Protein AF-A0A945AF11-F1 (afdb_monomer)

Structure (mmCIF, N/CA/C/O backbone):
data_AF-A0A945AF11-F1
#
_entry.id   AF-A0A945AF11-F1
#
loop_
_atom_site.group_PDB
_atom_site.id
_atom_site.type_symbol
_atom_site.label_atom_id
_atom_site.label_alt_id
_atom_site.label_comp_id
_atom_site.label_asym_id
_atom_site.label_entity_id
_atom_site.label_seq_id
_atom_site.pdbx_PDB_ins_code
_atom_site.Cartn_x
_atom_site.Cartn_y
_atom_site.Cartn_z
_atom_site.occupancy
_atom_site.B_iso_or_equiv
_atom_site.auth_seq_id
_atom_site.auth_comp_id
_atom_site.auth_asym_id
_atom_site.auth_atom_id
_atom_site.pdbx_PDB_model_num
ATOM 1 N N . PRO A 1 1 ? 11.364 22.591 -7.292 1.00 45.00 1 PRO A N 1
ATOM 2 C CA . PRO A 1 1 ? 9.991 22.753 -6.759 1.00 45.00 1 PRO A CA 1
ATOM 3 C C . PRO A 1 1 ? 9.570 21.441 -6.101 1.00 45.00 1 PRO A C 1
ATOM 5 O O . PRO A 1 1 ? 9.574 20.427 -6.791 1.00 45.00 1 PRO A O 1
ATOM 8 N N . ASP A 1 2 ? 9.310 21.453 -4.792 1.00 52.94 2 ASP A N 1
ATOM 9 C CA . ASP A 1 2 ? 8.741 20.297 -4.087 1.00 52.94 2 ASP A CA 1
ATOM 10 C C . ASP A 1 2 ? 7.412 19.940 -4.759 1.00 52.94 2 ASP A C 1
ATOM 12 O O . ASP A 1 2 ? 6.506 20.774 -4.836 1.00 52.94 2 ASP A O 1
ATOM 16 N N . ARG A 1 3 ? 7.320 18.741 -5.337 1.00 57.72 3 ARG A N 1
ATOM 17 C CA . ARG A 1 3 ? 6.074 18.269 -5.941 1.00 57.72 3 ARG A CA 1
ATOM 18 C C . ARG A 1 3 ? 5.214 17.671 -4.834 1.00 57.72 3 ARG A C 1
ATOM 20 O O . ARG A 1 3 ? 5.488 16.579 -4.349 1.00 57.72 3 ARG A O 1
ATOM 27 N N . LEU A 1 4 ? 4.168 18.400 -4.454 1.00 57.22 4 LEU A N 1
ATOM 28 C CA . LEU A 1 4 ? 3.088 17.888 -3.602 1.00 57.22 4 LEU A CA 1
ATOM 29 C C . LEU A 1 4 ? 2.249 16.826 -4.328 1.00 57.22 4 LEU A C 1
ATOM 31 O O . LEU A 1 4 ? 1.740 15.905 -3.700 1.00 57.22 4 LEU A O 1
ATOM 35 N N . SER A 1 5 ? 2.138 16.937 -5.655 1.00 59.84 5 SER A N 1
ATOM 36 C CA . SER A 1 5 ? 1.425 15.997 -6.521 1.00 59.84 5 SER A CA 1
ATOM 37 C C . SER A 1 5 ? 2.297 15.615 -7.714 1.00 59.84 5 SER A C 1
ATOM 39 O O . SER A 1 5 ? 2.900 16.480 -8.358 1.00 59.84 5 SER A O 1
ATOM 41 N N . GLY A 1 6 ? 2.353 14.325 -8.025 1.00 61.19 6 GLY A N 1
ATOM 42 C CA . GLY A 1 6 ? 3.022 13.799 -9.208 1.00 61.19 6 GLY A CA 1
ATOM 43 C C . GLY A 1 6 ? 2.801 12.297 -9.333 1.00 61.19 6 GLY A C 1
ATOM 44 O O . GLY A 1 6 ? 2.671 11.616 -8.323 1.00 61.19 6 GLY A O 1
ATOM 45 N N . ALA A 1 7 ? 2.750 11.798 -10.565 1.00 66.31 7 ALA A N 1
ATOM 46 C CA . ALA A 1 7 ? 2.833 10.369 -10.837 1.00 66.31 7 ALA A CA 1
ATOM 47 C C . ALA A 1 7 ? 4.311 9.968 -10.941 1.00 66.31 7 ALA A C 1
ATOM 49 O O . ALA A 1 7 ? 5.105 10.693 -11.552 1.00 66.31 7 ALA A O 1
ATOM 50 N N . SER A 1 8 ? 4.675 8.835 -10.342 1.00 79.38 8 SER A N 1
ATOM 51 C CA . SER A 1 8 ? 6.008 8.250 -10.485 1.00 79.38 8 SER A CA 1
ATOM 52 C C . SER A 1 8 ? 5.984 7.195 -11.592 1.00 79.38 8 SER A C 1
ATOM 54 O O . SER A 1 8 ? 5.111 6.330 -11.566 1.00 79.38 8 SER A O 1
ATOM 56 N N . PRO A 1 9 ? 6.929 7.208 -12.549 1.00 86.12 9 PRO A N 1
ATOM 57 C CA . PRO A 1 9 ? 7.068 6.118 -13.513 1.00 86.12 9 PRO A CA 1
ATOM 58 C C . PRO A 1 9 ? 7.689 4.854 -12.892 1.00 86.12 9 PRO A C 1
ATOM 60 O O . PRO A 1 9 ? 7.778 3.836 -13.568 1.00 86.12 9 PRO A O 1
ATOM 63 N N . PHE A 1 10 ? 8.147 4.929 -11.638 1.00 92.75 10 PHE A N 1
ATOM 64 C CA . PHE A 1 10 ? 8.798 3.838 -10.909 1.00 92.75 10 PHE A CA 1
ATOM 65 C C . PHE A 1 10 ? 7.841 3.106 -9.964 1.00 92.75 10 PHE A C 1
ATOM 67 O O . PHE A 1 10 ? 8.286 2.344 -9.118 1.00 92.75 10 PHE A O 1
ATOM 74 N N . GLU A 1 11 ? 6.545 3.403 -10.026 1.00 93.75 11 GLU A N 1
ATOM 75 C CA . GLU A 1 11 ? 5.545 2.749 -9.190 1.00 93.75 11 GLU A CA 1
ATOM 76 C C . GLU A 1 11 ? 5.144 1.403 -9.790 1.00 93.75 11 GLU A C 1
ATOM 78 O O . GLU A 1 11 ? 4.788 1.315 -10.967 1.00 93.75 11 GLU A O 1
ATOM 83 N N . GLN A 1 12 ? 5.135 0.369 -8.957 1.00 94.50 12 GLN A N 1
ATOM 84 C CA . GLN A 1 12 ? 4.429 -0.875 -9.233 1.00 94.50 12 GLN A CA 1
ATOM 85 C C . GLN A 1 12 ? 3.531 -1.200 -8.053 1.00 94.50 12 GLN A C 1
ATOM 87 O O . GLN A 1 12 ? 3.870 -0.912 -6.904 1.00 94.50 12 GLN A O 1
ATOM 92 N N . MET A 1 13 ? 2.384 -1.813 -8.331 1.00 95.06 13 MET A N 1
ATOM 93 C CA . MET A 1 13 ? 1.438 -2.186 -7.292 1.00 95.06 13 MET A CA 1
ATOM 94 C C . MET A 1 13 ? 0.809 -3.548 -7.559 1.00 95.06 13 MET A C 1
ATOM 96 O O . MET A 1 13 ? 0.601 -3.950 -8.705 1.00 95.06 13 MET A O 1
ATOM 100 N N . MET A 1 14 ? 0.452 -4.220 -6.474 1.00 94.12 14 MET A N 1
ATOM 101 C CA . MET A 1 14 ? -0.388 -5.406 -6.466 1.00 94.12 14 MET A CA 1
ATOM 102 C C . MET A 1 14 ? -1.458 -5.221 -5.398 1.00 94.12 14 MET A C 1
ATOM 104 O O . MET A 1 14 ? -1.149 -4.840 -4.271 1.00 94.12 14 MET A O 1
ATOM 108 N N . GLN A 1 15 ? -2.706 -5.537 -5.733 1.00 93.06 15 GLN A N 1
ATOM 109 C CA . GLN A 1 15 ? -3.820 -5.525 -4.793 1.00 93.06 15 GLN A CA 1
ATOM 110 C C . GLN A 1 15 ? -4.504 -6.893 -4.770 1.00 93.06 15 GLN A C 1
ATOM 112 O O . GLN A 1 15 ? -4.753 -7.490 -5.816 1.00 93.06 15 GLN A O 1
ATOM 117 N N . CYS A 1 16 ? -4.855 -7.358 -3.574 1.00 92.44 16 CYS A N 1
ATOM 118 C CA . CYS A 1 16 ? -5.740 -8.492 -3.358 1.00 92.44 16 CYS A CA 1
ATOM 119 C C . CYS A 1 16 ? -6.752 -8.126 -2.266 1.00 92.44 16 CYS A C 1
ATOM 121 O O . CYS A 1 16 ? -6.381 -7.926 -1.111 1.00 92.44 16 CYS A O 1
ATOM 123 N N . GLU A 1 17 ? -8.030 -8.035 -2.643 1.00 91.81 17 GLU A N 1
ATOM 124 C CA . GLU A 1 17 ? -9.127 -7.651 -1.744 1.00 91.81 17 GLU A CA 1
ATOM 125 C C . GLU A 1 17 ? -8.841 -6.320 -1.014 1.00 91.81 17 GLU A C 1
ATOM 127 O O . GLU A 1 17 ? -8.717 -5.275 -1.661 1.00 91.81 17 GLU A O 1
ATOM 132 N N . ASN A 1 18 ? -8.748 -6.357 0.318 1.00 94.25 18 ASN A N 1
ATOM 133 C CA . ASN A 1 18 ? -8.473 -5.226 1.205 1.00 94.25 18 ASN A CA 1
ATOM 134 C C . ASN A 1 18 ? -6.991 -4.841 1.313 1.00 94.25 18 ASN A C 1
ATOM 136 O O . ASN A 1 18 ? -6.698 -3.778 1.864 1.00 94.25 18 ASN A O 1
ATOM 140 N N . ALA A 1 19 ? -6.080 -5.678 0.813 1.00 97.12 19 ALA A N 1
ATOM 141 C CA . ALA A 1 19 ? -4.643 -5.502 0.961 1.00 97.12 19 ALA A CA 1
ATOM 142 C C . ALA A 1 19 ? -3.986 -5.057 -0.351 1.00 97.12 19 ALA A C 1
ATOM 144 O O . ALA A 1 19 ? -4.311 -5.550 -1.433 1.00 97.12 19 ALA A O 1
ATOM 145 N N . MET A 1 20 ? -3.015 -4.153 -0.257 1.00 97.50 20 MET A N 1
ATOM 146 C CA . MET A 1 20 ? -2.222 -3.687 -1.392 1.00 97.50 20 MET A CA 1
ATOM 147 C C . MET A 1 20 ? -0.754 -3.531 -1.002 1.00 97.50 20 MET A C 1
ATOM 149 O O . MET A 1 20 ? -0.447 -3.038 0.081 1.00 97.50 20 MET A O 1
ATOM 153 N N . ILE A 1 21 ? 0.145 -3.911 -1.906 1.00 98.38 21 ILE A N 1
ATOM 154 C CA . ILE A 1 21 ? 1.577 -3.614 -1.847 1.00 98.38 21 ILE A CA 1
ATOM 155 C C . ILE A 1 21 ? 1.883 -2.621 -2.969 1.00 98.38 21 ILE A C 1
ATOM 157 O O . ILE A 1 21 ? 1.494 -2.844 -4.114 1.00 98.38 21 ILE A O 1
ATOM 161 N N . ILE A 1 22 ? 2.578 -1.536 -2.638 1.00 97.81 22 ILE A N 1
ATOM 162 C CA . ILE A 1 22 ? 3.087 -0.537 -3.580 1.00 97.81 22 ILE A CA 1
ATOM 163 C C . ILE A 1 22 ? 4.598 -0.455 -3.394 1.00 97.81 22 ILE A C 1
ATOM 165 O O . ILE A 1 22 ? 5.068 -0.275 -2.269 1.00 97.81 22 ILE A O 1
ATOM 169 N N . LEU A 1 23 ? 5.361 -0.577 -4.475 1.00 97.81 23 LEU A N 1
ATOM 170 C CA . LEU A 1 23 ? 6.821 -0.578 -4.455 1.00 97.81 23 LEU A CA 1
ATOM 171 C C . LEU A 1 23 ? 7.372 0.436 -5.450 1.00 97.81 23 LEU A C 1
ATOM 173 O O . LEU A 1 23 ? 6.811 0.637 -6.528 1.00 97.81 23 LEU A O 1
ATOM 177 N N . TYR A 1 24 ? 8.501 1.036 -5.086 1.00 96.62 24 TYR A N 1
ATOM 178 C CA . TYR A 1 24 ? 9.231 1.979 -5.916 1.00 96.62 24 TYR A CA 1
ATOM 179 C C . TYR A 1 24 ? 10.704 1.582 -5.997 1.00 96.62 24 TYR A C 1
ATOM 181 O O . TYR A 1 24 ? 11.318 1.261 -4.981 1.00 96.62 24 TYR A O 1
ATOM 189 N N . ARG A 1 25 ? 11.286 1.660 -7.199 1.00 95.69 25 ARG A N 1
ATOM 190 C CA . ARG A 1 25 ? 12.744 1.687 -7.407 1.00 95.69 25 ARG A CA 1
ATOM 191 C C . ARG A 1 25 ? 13.125 2.971 -8.133 1.00 95.69 25 ARG A C 1
ATOM 193 O O . ARG A 1 25 ? 13.122 3.039 -9.360 1.00 95.69 25 ARG A O 1
ATOM 200 N N . ILE A 1 26 ? 13.413 4.005 -7.354 1.00 94.69 26 ILE A N 1
ATOM 201 C CA . ILE A 1 26 ? 13.697 5.355 -7.833 1.00 94.69 26 ILE A CA 1
ATOM 202 C C . ILE A 1 26 ? 15.206 5.495 -8.089 1.00 94.69 26 ILE A C 1
ATOM 204 O O . ILE A 1 26 ? 16.002 5.163 -7.213 1.00 94.69 26 ILE A O 1
ATOM 208 N N . PRO A 1 27 ? 15.648 5.991 -9.254 1.00 94.25 27 PRO A N 1
ATOM 209 C CA . PRO A 1 27 ? 17.056 6.299 -9.482 1.00 94.25 27 PRO A CA 1
ATOM 210 C C . PRO A 1 27 ? 17.593 7.328 -8.475 1.00 94.25 27 PRO A C 1
ATOM 212 O O . PRO A 1 27 ? 16.921 8.311 -8.165 1.00 94.25 27 PRO A O 1
ATOM 215 N N . GLU A 1 28 ? 18.827 7.144 -7.992 1.00 92.88 28 GLU A N 1
ATOM 216 C CA . GLU A 1 28 ? 19.465 8.085 -7.050 1.00 92.88 28 GLU A CA 1
ATOM 217 C C . GLU A 1 28 ? 19.628 9.501 -7.628 1.00 92.88 28 GLU A C 1
ATOM 219 O O . GLU A 1 28 ? 19.705 10.476 -6.881 1.00 92.88 28 GLU A O 1
ATOM 224 N N . ASP A 1 29 ? 19.704 9.616 -8.955 1.00 93.62 29 ASP A N 1
ATOM 225 C CA . ASP A 1 29 ? 19.827 10.875 -9.685 1.00 93.62 29 ASP A CA 1
ATOM 226 C C . ASP A 1 29 ? 18.475 11.497 -10.068 1.00 93.62 29 ASP A C 1
ATOM 228 O O . ASP A 1 29 ? 18.451 12.548 -10.719 1.00 93.62 29 ASP A O 1
ATOM 232 N N . ASP A 1 30 ? 17.355 10.897 -9.645 1.00 92.50 30 ASP A N 1
ATOM 233 C CA . ASP A 1 30 ? 16.043 11.504 -9.828 1.00 92.50 30 ASP A CA 1
ATOM 234 C C . ASP A 1 30 ? 15.960 12.850 -9.089 1.00 92.50 30 ASP A C 1
ATOM 236 O O . ASP A 1 30 ? 16.537 13.077 -8.025 1.00 92.50 30 ASP A O 1
ATOM 240 N N . THR A 1 31 ? 15.214 13.785 -9.668 1.00 89.75 31 THR A N 1
ATOM 241 C CA . THR A 1 31 ? 15.004 15.114 -9.081 1.00 89.75 31 THR A CA 1
ATOM 242 C C . THR A 1 31 ? 14.151 15.103 -7.807 1.00 89.75 31 THR A C 1
ATOM 244 O O . THR A 1 31 ? 14.152 16.093 -7.070 1.00 89.75 31 THR A O 1
ATOM 247 N N . ALA A 1 32 ? 13.416 14.018 -7.560 1.00 88.88 32 ALA A N 1
ATOM 248 C CA . ALA A 1 32 ? 12.570 13.787 -6.398 1.00 88.88 32 ALA A CA 1
ATOM 249 C C . ALA A 1 32 ? 12.658 12.307 -5.947 1.00 88.88 32 ALA A C 1
ATOM 251 O O . ALA A 1 32 ? 11.699 11.558 -6.131 1.00 88.88 32 ALA A O 1
ATOM 252 N N . PRO A 1 33 ? 13.782 11.874 -5.336 1.00 92.62 33 PRO A N 1
ATOM 253 C CA . PRO A 1 33 ? 14.013 10.490 -4.919 1.00 92.62 33 PRO A CA 1
ATOM 254 C C . PRO A 1 33 ? 13.308 10.181 -3.586 1.00 92.62 33 PRO A C 1
ATOM 256 O O . PRO A 1 33 ? 13.937 9.841 -2.587 1.00 92.62 33 PRO A O 1
ATOM 259 N N . TYR A 1 34 ? 11.996 10.410 -3.545 1.00 92.44 34 TYR A N 1
ATOM 260 C CA . TYR A 1 34 ? 11.145 10.212 -2.376 1.00 92.44 34 TYR A CA 1
ATOM 261 C C . TYR A 1 34 ? 9.703 9.921 -2.794 1.00 92.44 34 TYR A C 1
ATOM 263 O O . TYR A 1 34 ? 9.253 10.318 -3.869 1.00 92.44 34 TYR A O 1
ATOM 271 N N . VAL A 1 35 ? 8.952 9.289 -1.896 1.00 93.62 35 VAL A N 1
ATOM 272 C CA . VAL A 1 35 ? 7.513 9.043 -2.056 1.00 93.62 35 VAL A CA 1
ATOM 273 C C . VAL A 1 35 ? 6.749 9.888 -1.049 1.00 93.62 35 VAL A C 1
ATOM 275 O O . VAL A 1 35 ? 7.120 9.959 0.121 1.00 93.62 35 VAL A O 1
ATOM 278 N N . ASN A 1 36 ? 5.678 10.531 -1.503 1.00 92.62 36 ASN A N 1
ATOM 279 C CA . ASN A 1 36 ? 4.804 11.349 -0.672 1.00 92.62 36 ASN A CA 1
ATOM 280 C C . ASN A 1 36 ? 3.429 10.690 -0.553 1.00 92.62 36 ASN A C 1
ATOM 282 O O . ASN A 1 36 ? 2.808 10.366 -1.563 1.00 92.62 36 ASN A O 1
ATOM 286 N N . LEU A 1 37 ? 2.922 10.575 0.671 1.00 92.25 37 LEU A N 1
ATOM 287 C CA . LEU A 1 37 ? 1.559 10.140 0.957 1.00 92.25 37 LEU A CA 1
ATOM 288 C C . LEU A 1 37 ? 0.820 11.241 1.720 1.00 92.25 37 LEU A C 1
ATOM 290 O O . LEU A 1 37 ? 1.262 11.684 2.779 1.00 92.25 37 LEU A O 1
ATOM 294 N N . TYR A 1 38 ? -0.315 11.682 1.183 1.00 92.62 38 TYR A N 1
ATOM 295 C CA . TYR A 1 38 ? -1.190 12.629 1.868 1.00 92.62 38 TYR A CA 1
ATOM 296 C C . TYR A 1 38 ? -2.093 11.909 2.871 1.00 92.62 38 TYR A C 1
ATOM 298 O O . TYR A 1 38 ? -2.762 10.9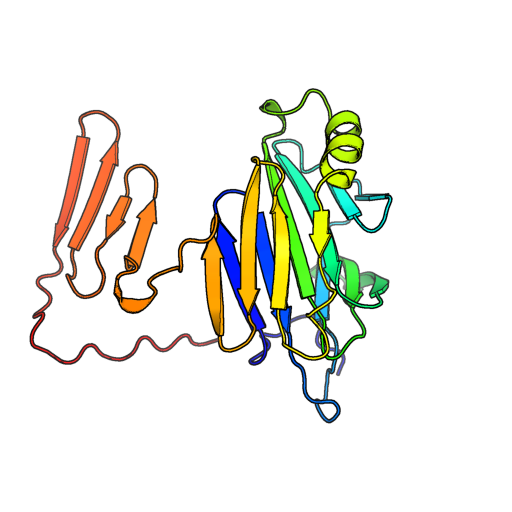36 2.528 1.00 92.62 38 TYR A O 1
ATOM 306 N N . LEU A 1 39 ? -2.155 12.433 4.093 1.00 93.81 39 LEU A N 1
ATOM 307 C CA . LEU A 1 39 ? -2.977 11.917 5.181 1.00 93.81 39 LEU A CA 1
ATOM 308 C C . LEU A 1 39 ? -3.858 13.054 5.739 1.00 93.81 39 LEU A C 1
ATOM 310 O O . LEU A 1 39 ? -3.328 14.021 6.301 1.00 93.81 39 LEU A O 1
ATOM 314 N N . PRO A 1 40 ? -5.197 12.978 5.601 1.00 91.94 40 PRO A N 1
ATOM 315 C CA . PRO A 1 40 ? -6.100 14.037 6.049 1.00 91.94 40 PRO A CA 1
ATOM 316 C C . PRO A 1 40 ? -5.978 14.376 7.539 1.00 91.94 40 PRO A C 1
ATOM 318 O O . PRO A 1 40 ? -5.872 13.485 8.384 1.00 91.94 40 PRO A O 1
ATOM 321 N N . GLN A 1 41 ? -6.075 15.666 7.885 1.00 90.38 41 GLN A N 1
ATOM 322 C CA . GLN A 1 41 ? -6.040 16.115 9.287 1.00 90.38 41 GLN A CA 1
ATOM 323 C C . GLN A 1 41 ? -7.289 15.711 10.086 1.00 90.38 41 GLN A C 1
ATOM 325 O O . GLN A 1 41 ? -7.238 15.604 11.309 1.00 90.38 41 GLN A O 1
ATOM 330 N N . SER A 1 42 ? -8.420 15.513 9.402 1.00 90.69 42 SER A N 1
ATOM 331 C CA . SER A 1 42 ? -9.696 15.124 10.014 1.00 90.69 42 SER A CA 1
ATOM 332 C C . SER A 1 42 ? -9.702 13.691 10.549 1.00 90.69 42 SER A C 1
ATOM 334 O O . SER A 1 42 ? -10.624 13.321 11.272 1.00 90.69 42 SER A O 1
ATOM 336 N N . VAL A 1 43 ? -8.694 12.895 10.193 1.00 93.94 43 VAL A N 1
ATOM 337 C CA . VAL A 1 43 ? -8.562 11.493 10.581 1.00 93.94 43 VAL A CA 1
ATOM 338 C C . VAL A 1 43 ? -7.679 11.388 11.817 1.00 93.94 43 VAL A C 1
ATOM 340 O O . VAL A 1 43 ? -6.625 12.020 11.922 1.00 93.94 43 VAL A O 1
ATOM 343 N N . ARG A 1 44 ? -8.103 10.557 12.769 1.00 91.75 44 ARG A N 1
ATOM 344 C CA . ARG A 1 44 ? -7.267 10.186 13.909 1.00 91.75 44 ARG A CA 1
ATOM 345 C C . ARG A 1 44 ? -6.231 9.163 13.446 1.00 91.75 44 ARG A C 1
ATOM 347 O O . ARG A 1 44 ? -6.590 8.020 13.183 1.00 91.75 44 ARG A O 1
ATOM 354 N N . TRP A 1 45 ? -4.963 9.566 13.421 1.00 96.19 45 TRP A N 1
ATOM 355 C CA . TRP A 1 45 ? -3.829 8.694 13.103 1.00 96.19 45 TRP A CA 1
ATOM 356 C C . TRP A 1 45 ? -3.145 8.169 14.368 1.00 96.19 45 TRP A C 1
ATOM 358 O O . TRP A 1 45 ? -2.901 8.923 15.313 1.00 96.19 45 TRP A O 1
ATOM 368 N N . VAL A 1 46 ? -2.820 6.878 14.384 1.00 97.06 46 VAL A N 1
ATOM 369 C CA . VAL A 1 46 ? -2.062 6.209 15.449 1.00 97.06 46 VAL A CA 1
ATOM 370 C C . VAL A 1 46 ? -0.885 5.474 14.830 1.00 97.06 46 VAL A C 1
ATOM 372 O O . VAL A 1 46 ? -1.076 4.627 13.968 1.00 97.06 46 VAL A O 1
ATOM 375 N N . GLU A 1 47 ? 0.327 5.763 15.294 1.00 97.19 47 GLU A N 1
ATOM 376 C CA . GLU A 1 47 ? 1.521 5.026 14.883 1.00 97.19 47 GLU A CA 1
ATOM 377 C C . GLU A 1 47 ? 1.870 3.954 15.923 1.00 97.19 47 GLU A C 1
ATOM 379 O O . GLU A 1 47 ? 1.973 4.243 17.120 1.00 97.19 47 GLU A O 1
ATOM 384 N N . LYS A 1 48 ? 2.032 2.702 15.485 1.00 96.25 48 LYS A N 1
ATOM 385 C CA . LYS A 1 48 ? 2.320 1.565 16.362 1.00 96.25 48 LYS A CA 1
ATOM 386 C C . LYS A 1 48 ? 3.070 0.451 15.640 1.00 96.25 48 LYS A C 1
ATOM 388 O O . LYS A 1 48 ? 2.617 -0.069 14.629 1.00 96.25 48 LYS A O 1
ATOM 393 N N . ASN A 1 49 ? 4.211 0.041 16.196 1.00 95.44 49 ASN A N 1
ATOM 394 C CA . ASN A 1 49 ? 5.061 -1.035 15.668 1.00 95.44 49 ASN A CA 1
ATOM 395 C C . ASN A 1 49 ? 5.429 -0.882 14.180 1.00 95.44 49 ASN A C 1
ATOM 397 O O . ASN A 1 49 ? 5.671 -1.893 13.530 1.00 95.44 49 ASN A O 1
ATOM 401 N N . GLY A 1 50 ? 5.475 0.351 13.656 1.00 95.44 50 GLY A N 1
ATOM 402 C CA . GLY A 1 50 ? 5.729 0.696 12.248 1.00 95.44 50 GLY A CA 1
ATOM 403 C C . GLY A 1 50 ? 4.478 0.783 11.361 1.00 95.44 50 GLY A C 1
ATOM 404 O O . GLY A 1 50 ? 4.594 1.107 10.186 1.00 95.44 50 GLY A O 1
ATOM 405 N N . TRP A 1 51 ? 3.292 0.485 11.897 1.00 98.12 51 TRP A N 1
ATOM 406 C CA . TRP A 1 51 ? 2.013 0.748 11.239 1.00 98.12 51 TRP A CA 1
ATOM 407 C C . TRP A 1 51 ? 1.513 2.147 11.589 1.00 98.12 51 TRP A C 1
ATOM 409 O O . TRP A 1 51 ? 1.603 2.562 12.741 1.00 98.12 51 TRP A O 1
ATOM 419 N N . ILE A 1 52 ? 0.939 2.841 10.617 1.00 98.38 52 ILE A N 1
ATOM 420 C CA . ILE A 1 52 ? 0.187 4.084 10.767 1.00 98.38 52 ILE A CA 1
ATOM 421 C C . ILE A 1 52 ? -1.275 3.736 10.502 1.00 98.38 52 ILE A C 1
ATOM 423 O O . ILE A 1 52 ? -1.626 3.286 9.415 1.00 98.38 52 ILE A O 1
ATOM 427 N N . VAL A 1 53 ? -2.128 3.905 11.504 1.00 98.31 53 VAL A N 1
ATOM 428 C CA . VAL A 1 53 ? -3.509 3.420 11.485 1.00 98.31 53 VAL A CA 1
ATOM 429 C C . VAL A 1 53 ? -4.471 4.598 11.570 1.00 98.31 53 VAL A C 1
ATOM 431 O O . VAL A 1 53 ? -4.301 5.463 12.430 1.00 98.31 53 VAL A O 1
ATOM 434 N N . GLY A 1 54 ? -5.457 4.652 10.677 1.00 97.81 54 GLY A N 1
ATOM 435 C CA . GLY A 1 54 ? -6.434 5.735 10.566 1.00 97.81 54 GLY A CA 1
ATOM 436 C C . GLY A 1 54 ? -7.870 5.255 10.759 1.00 97.81 54 GLY A C 1
ATOM 437 O O . GLY A 1 54 ? -8.264 4.234 10.196 1.00 97.81 54 GLY A O 1
ATOM 438 N N . ASP A 1 55 ? -8.651 6.002 11.537 1.00 96.94 55 ASP A N 1
ATOM 439 C CA . ASP A 1 55 ? -10.095 5.786 11.695 1.00 96.94 55 ASP A CA 1
ATOM 440 C C . ASP A 1 55 ? -10.876 6.618 10.663 1.00 96.94 55 ASP A C 1
ATOM 442 O O . ASP A 1 55 ? -10.933 7.847 10.771 1.00 96.94 55 ASP A O 1
ATOM 446 N N . MET A 1 56 ? -11.463 5.954 9.660 1.00 94.94 56 MET A N 1
ATOM 447 C CA . MET A 1 56 ? -12.265 6.584 8.601 1.00 94.94 56 MET A CA 1
ATOM 448 C C . MET A 1 56 ? -13.776 6.501 8.883 1.00 94.94 56 MET A C 1
ATOM 450 O O . MET A 1 56 ? -14.589 6.745 7.990 1.00 94.94 56 MET A O 1
ATOM 454 N N . ASN A 1 57 ? -14.164 6.199 10.126 1.00 93.19 57 ASN A N 1
ATOM 455 C CA . ASN A 1 57 ? -15.518 5.91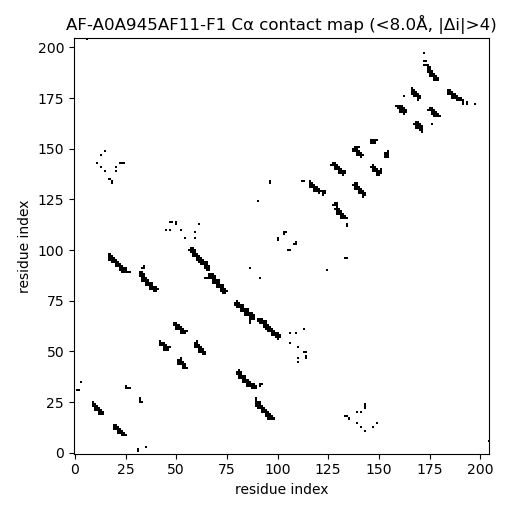5 10.609 1.00 93.19 57 ASN A CA 1
ATOM 456 C C . ASN A 1 57 ? -16.110 4.594 10.090 1.00 93.19 57 ASN A C 1
ATOM 458 O O . ASN A 1 57 ? -16.380 3.700 10.888 1.00 93.19 57 ASN A O 1
ATOM 462 N N . ASP A 1 58 ? -16.318 4.462 8.778 1.00 95.19 58 ASP A N 1
ATOM 463 C CA . ASP A 1 58 ? -16.968 3.279 8.182 1.00 95.19 58 ASP A CA 1
ATOM 464 C C . ASP A 1 58 ? -15.981 2.130 7.925 1.00 95.19 58 ASP A C 1
ATOM 466 O O . ASP A 1 58 ? -16.358 0.962 7.820 1.00 95.19 58 ASP A O 1
ATOM 470 N N . PHE A 1 59 ? -14.696 2.459 7.863 1.00 96.31 59 PHE A N 1
ATOM 471 C CA . PHE A 1 59 ? -13.595 1.518 7.731 1.00 96.31 59 PHE A CA 1
ATOM 472 C C . PHE A 1 59 ? -12.364 2.052 8.460 1.00 96.31 59 PHE A C 1
ATOM 474 O O . PHE A 1 59 ? -12.278 3.233 8.807 1.00 96.31 59 PHE A O 1
ATOM 481 N N . TYR A 1 60 ? -11.400 1.175 8.692 1.00 97.56 60 TYR A N 1
ATOM 482 C CA . TYR A 1 60 ? -10.097 1.520 9.228 1.00 97.56 60 TYR A CA 1
ATOM 483 C C . TYR A 1 60 ? -9.026 1.286 8.173 1.00 97.56 60 TYR A C 1
ATOM 485 O O . TYR A 1 60 ? -9.106 0.346 7.383 1.00 97.56 60 TYR A O 1
ATOM 493 N N . LEU A 1 61 ? -8.023 2.157 8.175 1.00 97.88 61 LEU A N 1
ATOM 494 C CA . LEU A 1 61 ? -6.889 2.091 7.266 1.00 97.88 61 LEU A CA 1
ATOM 495 C C . LEU A 1 61 ? -5.637 1.711 8.053 1.00 97.88 61 LEU A C 1
ATOM 497 O O . LEU A 1 61 ? -5.320 2.370 9.039 1.00 97.88 61 LEU A O 1
ATOM 501 N N . GLY A 1 62 ? -4.922 0.680 7.627 1.00 98.12 62 GLY A N 1
ATOM 502 C CA . GLY A 1 62 ? -3.570 0.358 8.066 1.00 98.12 62 GLY A CA 1
ATOM 503 C C . GLY A 1 62 ? -2.578 0.714 6.967 1.00 98.12 62 GLY A C 1
ATOM 504 O O . GLY A 1 62 ? -2.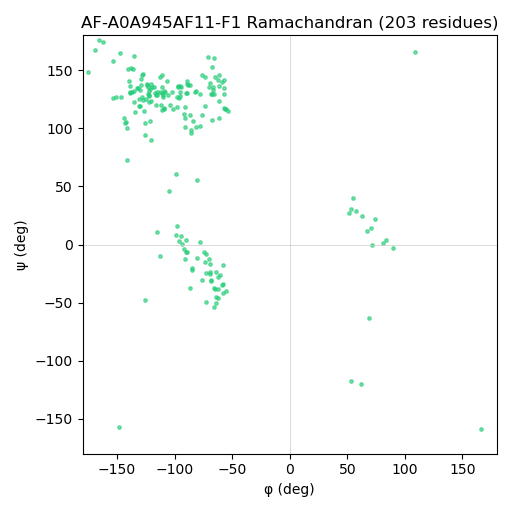751 0.318 5.821 1.00 98.12 62 GLY A O 1
ATOM 505 N N . LEU A 1 63 ? -1.540 1.465 7.308 1.00 98.50 63 LEU A N 1
ATOM 506 C CA . LEU A 1 63 ? -0.467 1.854 6.403 1.00 98.50 63 LEU A CA 1
ATOM 507 C C . LEU A 1 63 ? 0.861 1.387 6.980 1.00 98.50 63 LEU A C 1
ATOM 509 O O . LEU A 1 63 ? 1.174 1.683 8.132 1.00 98.50 63 LEU A O 1
ATOM 513 N N . ARG A 1 64 ? 1.668 0.696 6.186 1.00 98.44 64 ARG A N 1
ATOM 514 C CA . ARG A 1 64 ? 2.997 0.240 6.585 1.00 98.44 64 ARG A CA 1
ATOM 515 C C . ARG A 1 64 ? 4.030 0.722 5.573 1.00 98.44 64 ARG A C 1
ATOM 517 O O . ARG A 1 64 ? 4.228 0.070 4.549 1.00 98.44 64 ARG A O 1
ATOM 524 N N . PRO A 1 65 ? 4.672 1.873 5.836 1.00 98.25 65 PRO A N 1
ATOM 525 C CA . PRO A 1 65 ? 5.745 2.373 4.989 1.00 98.25 65 PRO A CA 1
ATOM 526 C C . PRO A 1 65 ? 6.937 1.409 4.968 1.00 98.25 65 PRO A C 1
ATOM 528 O O . PRO A 1 65 ? 7.311 0.841 5.998 1.00 98.25 65 PRO A O 1
ATOM 531 N N . ILE A 1 66 ? 7.551 1.263 3.798 1.00 98.06 66 ILE A N 1
ATOM 532 C CA . ILE A 1 66 ? 8.814 0.560 3.569 1.00 98.06 66 ILE A CA 1
ATOM 533 C C . ILE A 1 66 ? 9.856 1.631 3.249 1.00 98.06 66 ILE A C 1
ATOM 535 O O . ILE A 1 66 ? 9.722 2.349 2.261 1.00 98.06 66 ILE A O 1
ATOM 539 N N . GLY A 1 67 ? 10.870 1.750 4.104 1.00 96.81 67 GLY A N 1
ATOM 540 C CA . GLY A 1 67 ? 11.865 2.825 4.051 1.00 96.81 67 GLY A CA 1
ATOM 541 C C . GLY A 1 67 ? 11.712 3.831 5.193 1.00 96.81 67 GLY A C 1
ATOM 542 O O . GLY A 1 67 ? 10.713 3.849 5.918 1.00 96.81 67 GLY A O 1
ATOM 543 N N . ALA A 1 68 ? 12.739 4.659 5.389 1.00 95.75 68 ALA A N 1
ATOM 544 C CA . ALA A 1 68 ? 12.708 5.712 6.399 1.00 95.75 68 ALA A CA 1
ATOM 545 C C . ALA A 1 68 ? 11.734 6.821 5.982 1.00 95.75 68 ALA A C 1
ATOM 547 O O . ALA A 1 68 ? 11.748 7.261 4.834 1.00 95.75 68 ALA A O 1
ATOM 548 N N . TYR A 1 69 ? 10.910 7.302 6.913 1.00 96.75 69 TYR A N 1
ATOM 549 C CA . TYR A 1 69 ? 9.936 8.352 6.632 1.00 96.75 69 TYR A CA 1
ATOM 550 C C . TYR A 1 69 ? 9.898 9.436 7.702 1.00 96.75 69 TYR A C 1
ATOM 552 O O . TYR A 1 69 ? 10.332 9.245 8.841 1.00 96.75 69 TYR A O 1
ATOM 560 N N . ARG A 1 70 ? 9.320 10.580 7.335 1.00 95.62 70 ARG A N 1
ATOM 561 C CA . ARG A 1 70 ? 8.988 11.663 8.260 1.00 95.62 70 ARG A CA 1
ATOM 562 C C . ARG A 1 70 ? 7.615 12.252 7.972 1.00 95.62 70 ARG A C 1
ATOM 564 O O . ARG A 1 70 ? 7.145 12.261 6.837 1.00 95.62 70 ARG A O 1
ATOM 571 N N . TRP A 1 71 ? 7.005 12.777 9.025 1.00 95.00 71 TRP A N 1
ATOM 572 C CA . TRP A 1 71 ? 5.757 13.524 8.962 1.00 95.00 71 TRP A CA 1
ATOM 573 C C . TRP A 1 71 ? 6.045 15.011 8.750 1.00 95.00 71 TRP A C 1
ATOM 575 O O . TRP A 1 71 ? 6.813 15.616 9.499 1.00 95.00 71 TRP A O 1
ATOM 585 N N . GLU A 1 72 ? 5.381 15.614 7.775 1.00 92.38 72 GLU A N 1
ATOM 586 C CA . GLU A 1 72 ? 5.384 17.054 7.535 1.00 92.38 72 GLU A CA 1
ATOM 587 C C . GLU A 1 72 ? 3.943 17.562 7.587 1.00 92.38 72 GLU A C 1
ATOM 589 O O . GLU A 1 72 ? 3.042 16.978 6.991 1.00 92.38 72 GLU A O 1
ATOM 594 N N . SER A 1 73 ? 3.687 18.642 8.325 1.00 90.19 73 SER A N 1
ATOM 595 C CA . SER A 1 73 ? 2.382 19.304 8.251 1.00 90.19 73 SER A CA 1
ATOM 596 C C . SER A 1 73 ? 2.345 20.141 6.982 1.00 90.19 73 SER A C 1
ATOM 598 O O . SER A 1 73 ? 3.254 20.940 6.747 1.00 90.19 73 SER A O 1
ATOM 600 N N . ILE A 1 74 ? 1.291 19.978 6.190 1.00 86.75 74 ILE A N 1
ATOM 601 C CA . ILE A 1 74 ? 1.068 20.783 4.997 1.00 86.75 74 ILE A CA 1
ATOM 602 C C . ILE A 1 74 ? -0.196 21.604 5.179 1.00 86.75 74 ILE A C 1
ATOM 604 O O . ILE A 1 74 ? -1.242 21.104 5.594 1.00 86.75 74 ILE A O 1
ATOM 608 N N . LYS A 1 75 ? -0.070 22.894 4.885 1.00 82.25 75 LYS A N 1
ATOM 609 C CA . LYS A 1 75 ? -1.177 23.833 4.914 1.00 82.25 75 LYS A CA 1
ATOM 610 C C . LYS A 1 75 ? -1.016 24.807 3.764 1.00 82.25 75 LYS A C 1
ATOM 612 O O . LYS A 1 75 ? -0.167 25.694 3.815 1.00 82.25 75 LYS A O 1
ATOM 617 N N . GLU A 1 76 ? -1.834 24.629 2.742 1.00 76.56 76 GLU A N 1
ATOM 618 C CA . GLU A 1 76 ? -1.974 25.575 1.643 1.00 76.56 76 GLU A CA 1
ATOM 619 C C . GLU A 1 76 ? -3.340 26.246 1.733 1.00 76.56 76 GLU A C 1
ATOM 621 O O . GLU A 1 76 ? -4.370 25.573 1.839 1.00 76.56 76 GLU A O 1
ATOM 626 N N . ASP A 1 77 ? -3.351 27.580 1.692 1.00 68.38 77 ASP A N 1
ATOM 627 C CA . ASP A 1 77 ? -4.581 28.364 1.772 1.00 68.38 77 ASP A CA 1
ATOM 628 C C . ASP A 1 77 ? -5.589 27.894 0.704 1.00 68.38 77 ASP A C 1
ATOM 630 O O . ASP A 1 77 ? -5.366 28.039 -0.496 1.00 68.38 77 ASP A O 1
ATOM 634 N N . ASN A 1 78 ? -6.720 27.348 1.167 1.00 60.56 78 ASN A N 1
ATOM 635 C CA . ASN A 1 78 ? -7.858 26.842 0.384 1.00 60.56 78 ASN A CA 1
ATOM 636 C C . ASN A 1 78 ? -7.629 25.591 -0.489 1.00 60.56 78 ASN A C 1
ATOM 638 O O . ASN A 1 78 ? -8.518 25.270 -1.284 1.00 60.56 78 ASN A O 1
ATOM 642 N N . HIS A 1 79 ? -6.513 24.868 -0.351 1.00 66.50 79 HIS A N 1
ATOM 643 C CA . HIS A 1 79 ? -6.244 23.702 -1.207 1.00 66.50 79 HIS A CA 1
ATOM 644 C C . HIS A 1 79 ? -5.944 22.410 -0.451 1.00 66.50 79 HIS A C 1
ATOM 646 O O . HIS A 1 79 ? -6.558 21.392 -0.768 1.00 66.50 79 HIS A O 1
ATOM 652 N N . VAL A 1 80 ? -5.069 22.429 0.557 1.00 73.75 80 VAL A N 1
ATOM 653 C CA . VAL A 1 80 ? -4.681 21.207 1.276 1.00 73.75 80 VAL A CA 1
ATOM 654 C C . VAL A 1 80 ? -4.412 21.522 2.745 1.00 73.75 80 VAL A C 1
ATOM 656 O O . VAL A 1 80 ? -3.610 22.400 3.052 1.00 73.75 80 VAL A O 1
ATOM 659 N N . ASP A 1 81 ? -5.069 20.793 3.647 1.00 86.00 81 ASP A N 1
ATOM 660 C CA . ASP A 1 81 ? -4.788 20.807 5.088 1.00 86.00 81 ASP A CA 1
ATOM 661 C C . ASP A 1 81 ? -4.646 19.358 5.568 1.00 86.00 81 ASP A C 1
ATOM 663 O O . ASP A 1 81 ? -5.547 18.533 5.377 1.00 86.00 81 ASP A O 1
ATOM 667 N N . GLY A 1 82 ? -3.483 19.001 6.102 1.00 90.62 82 GLY A N 1
ATOM 668 C CA . GLY A 1 82 ? -3.196 17.627 6.491 1.00 90.62 82 GLY A CA 1
ATOM 669 C C . GLY A 1 82 ? -1.733 17.360 6.767 1.00 90.62 82 GLY A C 1
ATOM 670 O O . GLY A 1 82 ? -0.937 18.258 7.055 1.00 90.62 82 GLY A O 1
ATOM 671 N N . TRP A 1 83 ? -1.398 16.083 6.686 1.00 92.81 83 TRP A N 1
ATOM 672 C CA . TRP A 1 83 ? -0.043 15.595 6.817 1.00 92.81 83 TRP A CA 1
ATOM 673 C C . TRP A 1 83 ? 0.457 15.074 5.479 1.00 92.81 83 TRP A C 1
ATOM 675 O O . TRP A 1 83 ? -0.291 14.490 4.697 1.00 92.81 83 TRP A O 1
ATOM 685 N N . LEU A 1 84 ? 1.743 15.268 5.248 1.00 92.56 84 LEU A N 1
ATOM 686 C CA . LEU A 1 84 ? 2.502 14.626 4.201 1.00 92.56 84 LEU A CA 1
ATOM 687 C C . LEU A 1 84 ? 3.463 13.657 4.877 1.00 92.56 84 LEU A C 1
ATOM 689 O O . LEU A 1 84 ? 4.337 14.062 5.645 1.00 92.56 84 LEU A O 1
ATOM 693 N N . LEU A 1 85 ? 3.279 12.373 4.618 1.00 94.75 85 LEU A N 1
ATOM 694 C CA . LEU A 1 85 ? 4.247 11.357 4.977 1.00 94.75 85 LEU A CA 1
ATOM 695 C C . LEU A 1 85 ? 5.249 11.257 3.829 1.00 94.75 85 LEU A C 1
ATOM 697 O O . LEU A 1 85 ? 4.888 10.832 2.732 1.00 94.75 85 LEU A O 1
ATOM 701 N N . ARG A 1 86 ? 6.490 11.674 4.072 1.00 95.06 86 ARG A N 1
ATOM 702 C CA . ARG A 1 86 ? 7.570 11.589 3.088 1.00 95.06 86 ARG A CA 1
ATOM 703 C C . ARG A 1 86 ? 8.461 10.402 3.409 1.00 95.06 86 ARG A C 1
ATOM 705 O O . ARG A 1 86 ? 9.100 10.408 4.458 1.00 95.06 86 ARG A O 1
ATOM 712 N N . ILE A 1 87 ? 8.510 9.425 2.511 1.00 96.50 87 ILE A N 1
ATOM 713 C CA . ILE A 1 87 ? 9.418 8.277 2.560 1.00 96.50 87 ILE A CA 1
ATOM 714 C C . ILE A 1 87 ? 10.671 8.650 1.763 1.00 96.50 87 ILE A C 1
ATOM 716 O O . ILE A 1 87 ? 10.604 8.847 0.550 1.00 96.50 87 ILE A O 1
ATOM 720 N N . GLU A 1 88 ? 11.798 8.802 2.452 1.00 93.69 88 GLU A N 1
ATOM 721 C CA . GLU A 1 88 ? 13.084 9.239 1.891 1.00 93.69 88 GLU A CA 1
ATOM 722 C C . GLU A 1 88 ? 13.986 8.029 1.630 1.00 93.69 88 GLU A C 1
ATOM 724 O O . GLU A 1 88 ? 15.059 7.886 2.217 1.00 93.69 88 GLU A O 1
ATOM 729 N N . ASP A 1 89 ? 13.512 7.134 0.766 1.00 95.00 89 ASP A N 1
ATOM 730 C CA . ASP A 1 89 ? 14.223 5.929 0.347 1.00 95.00 89 ASP A CA 1
ATOM 731 C C . ASP A 1 89 ? 14.028 5.726 -1.161 1.00 95.00 89 ASP A C 1
ATOM 733 O O . ASP A 1 89 ? 12.925 5.889 -1.685 1.00 95.00 89 ASP A O 1
ATOM 737 N N . VAL A 1 90 ? 15.102 5.380 -1.868 1.00 95.19 90 VAL A N 1
ATOM 738 C CA . VAL A 1 90 ? 15.049 5.077 -3.305 1.00 95.19 90 VAL A CA 1
ATOM 739 C C . VAL A 1 90 ? 14.373 3.735 -3.578 1.00 95.19 90 VAL A C 1
ATOM 741 O O . VAL A 1 90 ? 13.787 3.554 -4.639 1.00 95.19 90 VAL A O 1
ATOM 744 N N . ASN A 1 91 ? 14.385 2.826 -2.602 1.00 96.62 91 ASN A N 1
ATOM 745 C CA . ASN A 1 91 ? 13.636 1.575 -2.611 1.00 96.62 91 ASN A CA 1
ATOM 746 C C . ASN A 1 91 ? 12.426 1.689 -1.665 1.00 96.62 91 ASN A C 1
ATOM 748 O O . ASN A 1 91 ? 12.198 0.828 -0.811 1.00 96.62 91 ASN A O 1
ATOM 752 N N . ALA A 1 92 ? 11.687 2.799 -1.759 1.00 97.12 92 ALA A N 1
ATOM 753 C CA . ALA A 1 92 ? 10.495 3.036 -0.955 1.00 97.12 92 ALA A CA 1
ATOM 754 C C . ALA A 1 92 ? 9.360 2.059 -1.294 1.00 97.12 92 ALA A C 1
ATOM 756 O O . ALA A 1 92 ? 9.282 1.486 -2.380 1.00 97.12 92 ALA A O 1
ATOM 757 N N . GLY A 1 93 ? 8.416 1.930 -0.371 1.00 97.19 93 GLY A N 1
ATOM 758 C CA . GLY A 1 93 ? 7.179 1.201 -0.603 1.00 97.19 93 GLY A CA 1
ATOM 759 C C . GLY A 1 93 ? 6.132 1.483 0.462 1.00 97.19 93 GLY A C 1
ATOM 760 O O . GLY A 1 93 ? 6.370 2.204 1.434 1.00 97.19 93 GLY A O 1
ATOM 761 N N . LEU A 1 94 ? 4.954 0.912 0.273 1.00 98.19 94 LEU A N 1
ATOM 762 C CA . LEU A 1 94 ? 3.821 1.059 1.167 1.00 98.19 94 LEU A CA 1
ATOM 763 C C . LEU A 1 94 ? 2.964 -0.200 1.094 1.00 98.19 94 LEU A C 1
ATOM 765 O O . LEU A 1 94 ? 2.534 -0.593 0.014 1.00 98.19 94 LEU A O 1
ATOM 769 N N . VAL A 1 95 ? 2.675 -0.799 2.244 1.00 98.50 95 VAL A N 1
ATOM 770 C CA . VAL A 1 95 ? 1.573 -1.756 2.363 1.00 98.50 95 VAL A CA 1
ATOM 771 C C . VAL A 1 95 ? 0.349 -1.032 2.907 1.00 98.50 95 VAL A C 1
ATOM 773 O O . VAL A 1 95 ? 0.457 -0.225 3.833 1.00 98.50 95 VAL A O 1
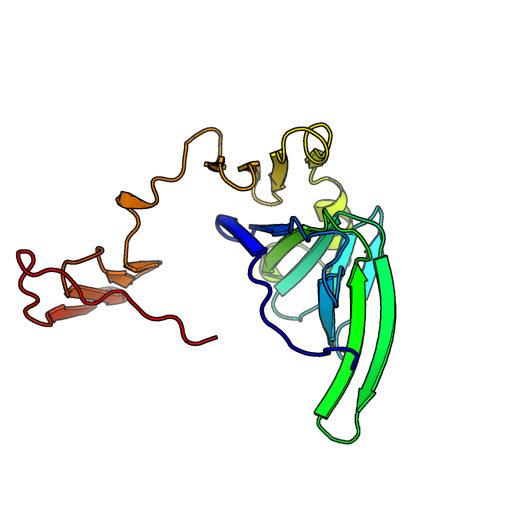ATOM 776 N N . VAL A 1 96 ? -0.807 -1.301 2.309 1.00 98.31 96 VAL A N 1
ATOM 777 C CA . VAL A 1 96 ? -2.095 -0.705 2.665 1.00 98.31 96 VAL A CA 1
ATOM 778 C C . VAL A 1 96 ? -3.086 -1.810 2.990 1.00 98.31 96 VAL A C 1
ATOM 780 O O . VAL A 1 96 ? -3.172 -2.797 2.268 1.00 98.31 96 VAL A O 1
ATOM 783 N N . GLU A 1 97 ? -3.852 -1.605 4.053 1.00 97.88 97 GLU A N 1
ATOM 784 C CA . GLU A 1 97 ? -4.930 -2.476 4.510 1.00 97.88 97 GLU A CA 1
ATOM 785 C C . GLU A 1 97 ? -6.181 -1.640 4.774 1.00 97.88 97 GLU A C 1
ATOM 787 O O . GLU A 1 97 ? -6.127 -0.679 5.541 1.00 97.88 97 GLU A O 1
ATOM 792 N N . ALA A 1 98 ? -7.306 -1.984 4.151 1.00 96.94 98 ALA A N 1
ATOM 793 C CA . ALA A 1 98 ? -8.580 -1.289 4.337 1.00 96.94 98 ALA A CA 1
ATOM 794 C C . ALA A 1 98 ? -9.656 -2.253 4.852 1.00 96.94 98 ALA A C 1
ATOM 796 O O . ALA A 1 98 ? -10.172 -3.079 4.106 1.00 96.94 98 ALA A O 1
ATOM 797 N N . VAL A 1 99 ? -10.020 -2.136 6.128 1.00 96.44 99 VAL A N 1
ATOM 798 C CA . VAL A 1 99 ? -10.913 -3.091 6.803 1.00 96.44 99 VAL A CA 1
ATOM 799 C C . VAL A 1 99 ? -12.203 -2.406 7.227 1.00 96.44 99 VAL A C 1
ATOM 801 O O . VAL A 1 99 ? -12.159 -1.379 7.902 1.00 96.44 99 VAL A O 1
ATOM 804 N N . GLU A 1 100 ? -13.361 -2.970 6.875 1.00 96.12 100 GLU A N 1
ATOM 805 C CA . GLU A 1 100 ? -14.657 -2.432 7.308 1.00 96.12 100 GLU A CA 1
ATOM 806 C C . GLU A 1 100 ? -14.744 -2.362 8.840 1.00 96.12 100 GLU A C 1
ATOM 808 O O . GLU A 1 100 ? -14.433 -3.324 9.546 1.00 96.12 100 GLU A O 1
ATOM 813 N N . ALA A 1 101 ? -15.230 -1.240 9.379 1.00 95.19 101 ALA A N 1
ATOM 814 C CA . ALA A 1 101 ? -15.301 -1.037 10.826 1.00 95.19 101 ALA A CA 1
ATOM 815 C C . ALA A 1 101 ? -16.250 -2.040 11.507 1.00 95.19 101 ALA A C 1
ATOM 817 O O . ALA A 1 101 ? -16.093 -2.348 12.684 1.00 95.19 101 ALA A O 1
ATOM 818 N N . ASN A 1 102 ? -17.216 -2.590 10.762 1.00 96.12 102 ASN A N 1
ATOM 819 C CA . ASN A 1 102 ? -18.142 -3.624 11.232 1.00 96.12 102 ASN A CA 1
ATOM 820 C C . ASN A 1 102 ? -17.491 -5.019 11.382 1.00 96.12 102 ASN A C 1
ATOM 822 O O . ASN A 1 102 ? -18.079 -5.895 12.018 1.00 96.12 102 ASN A O 1
ATOM 826 N N . SER A 1 103 ? -16.302 -5.225 10.806 1.00 94.06 103 SER A N 1
ATOM 827 C CA . SER A 1 103 ? -15.597 -6.511 10.761 1.00 94.06 103 SER A CA 1
ATOM 828 C C . SER A 1 103 ? -14.632 -6.681 11.938 1.00 94.06 103 SER A C 1
ATOM 830 O O . SER A 1 103 ? -14.037 -7.740 12.130 1.00 94.06 103 SER A O 1
ATOM 832 N N . VAL A 1 104 ? -14.500 -5.645 12.765 1.00 94.62 104 VAL A N 1
ATOM 833 C CA . VAL A 1 104 ? -13.623 -5.579 13.934 1.00 94.62 104 VAL A CA 1
ATOM 834 C C . VAL A 1 104 ? -14.367 -4.949 15.110 1.00 94.62 104 VAL A C 1
ATOM 836 O O . VAL A 1 104 ? -15.278 -4.149 14.946 1.00 94.62 104 VAL A O 1
ATOM 839 N N . ALA A 1 105 ? -13.996 -5.316 16.338 1.00 96.00 105 ALA A N 1
ATOM 840 C CA . ALA A 1 105 ? -14.742 -4.882 17.523 1.00 96.00 105 ALA A CA 1
ATOM 841 C C . ALA A 1 105 ? -14.624 -3.372 17.813 1.00 96.00 105 ALA A C 1
ATOM 843 O O . ALA A 1 105 ? -15.530 -2.784 18.404 1.00 96.00 105 ALA A O 1
ATOM 844 N N . SER A 1 106 ? -13.488 -2.765 17.465 1.00 96.19 106 SER A N 1
ATOM 845 C CA . SER A 1 106 ? -13.203 -1.341 17.649 1.00 96.19 106 SER A CA 1
ATOM 846 C C . SER A 1 106 ? -11.928 -0.940 16.904 1.00 96.19 106 SER A C 1
ATOM 848 O O . SER A 1 106 ? -11.126 -1.796 16.523 1.00 96.19 106 SER A O 1
ATOM 850 N N . PHE A 1 107 ? -11.694 0.367 16.779 1.00 96.62 107 PHE A N 1
ATOM 851 C CA . PHE A 1 107 ? -10.451 0.914 16.232 1.00 96.62 107 PHE A CA 1
ATOM 852 C C . PHE A 1 107 ? -9.209 0.459 17.011 1.00 96.62 107 PHE A C 1
ATOM 854 O O . PHE A 1 107 ? -8.210 0.067 16.413 1.00 96.62 107 PHE A O 1
ATOM 861 N N . ASP A 1 108 ? -9.278 0.433 18.345 1.00 96.69 108 ASP A N 1
ATOM 862 C CA . ASP A 1 108 ? -8.163 -0.039 19.173 1.00 96.69 108 ASP A CA 1
ATOM 863 C C . ASP A 1 108 ? -7.904 -1.542 18.953 1.00 96.69 108 ASP A C 1
ATOM 865 O O . ASP A 1 108 ? -6.751 -1.963 18.884 1.00 96.69 108 ASP A O 1
ATOM 869 N N . ALA A 1 109 ? -8.958 -2.353 18.777 1.00 96.19 109 ALA A N 1
ATOM 870 C CA . ALA A 1 109 ? -8.815 -3.774 18.457 1.00 96.19 109 ALA A CA 1
ATOM 871 C C . ALA A 1 109 ? -8.161 -3.985 17.083 1.00 96.19 109 ALA A C 1
ATOM 873 O O . ALA A 1 109 ? -7.312 -4.865 16.940 1.00 96.19 109 ALA A O 1
ATOM 874 N N . PHE A 1 110 ? -8.502 -3.153 16.096 1.00 96.75 110 PHE A N 1
ATOM 875 C CA . PHE A 1 110 ? -7.831 -3.157 14.799 1.00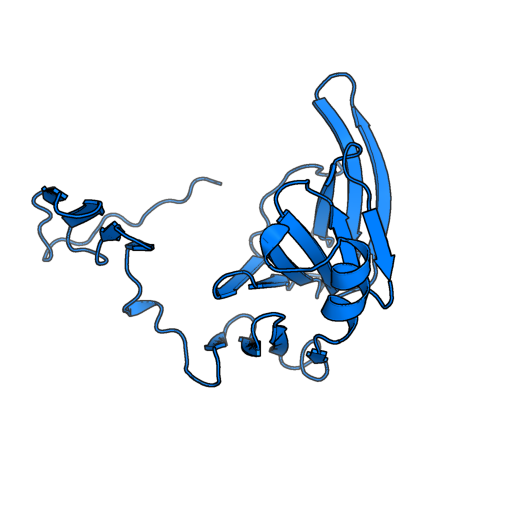 96.75 110 PHE A CA 1
ATOM 876 C C . PHE A 1 110 ? -6.356 -2.750 14.910 1.00 96.75 110 PHE A C 1
ATOM 878 O O . PHE A 1 110 ? -5.499 -3.453 14.382 1.00 96.75 110 PHE A O 1
ATOM 885 N N . CYS A 1 111 ? -6.038 -1.694 15.667 1.00 96.94 111 CYS A N 1
ATOM 886 C CA . CYS A 1 111 ? -4.655 -1.277 15.922 1.00 96.94 111 CYS A CA 1
ATOM 887 C C . CYS A 1 111 ? -3.806 -2.385 16.566 1.00 96.94 111 CYS A C 1
ATOM 889 O O . CYS A 1 111 ? -2.606 -2.449 16.323 1.00 96.94 111 CYS A O 1
ATOM 891 N N . GLU A 1 112 ? -4.384 -3.241 17.415 1.00 96.25 112 GLU A N 1
ATOM 892 C CA . GLU A 1 112 ? -3.677 -4.416 17.939 1.00 96.25 112 GLU A CA 1
ATOM 893 C C . GLU A 1 112 ? -3.517 -5.498 16.866 1.00 96.25 112 GLU A C 1
ATOM 895 O O . GLU A 1 112 ? -2.407 -5.985 16.643 1.00 96.25 112 GLU A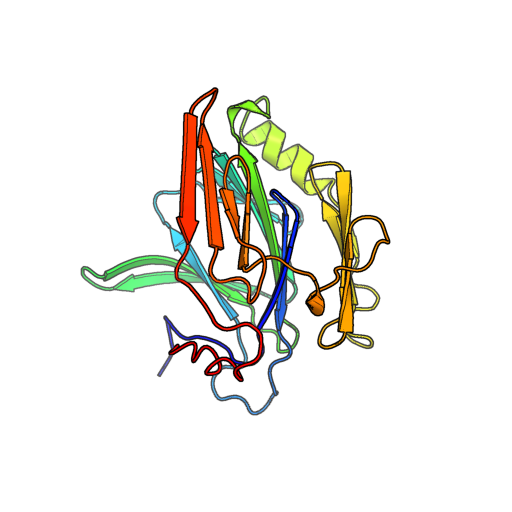 O 1
ATOM 900 N N . ALA A 1 113 ? -4.607 -5.848 16.177 1.00 95.06 113 ALA A N 1
ATOM 901 C CA . ALA A 1 113 ? -4.637 -6.936 15.205 1.00 95.06 113 ALA A CA 1
ATOM 902 C C . ALA A 1 113 ? -3.694 -6.698 14.017 1.00 95.06 113 ALA A C 1
ATOM 904 O O . ALA A 1 113 ? -2.915 -7.584 13.679 1.00 95.06 113 ALA A O 1
ATOM 905 N N . ILE A 1 114 ? -3.701 -5.496 13.434 1.00 96.44 114 ILE A N 1
ATOM 906 C CA . ILE A 1 114 ? -2.890 -5.167 12.252 1.00 96.44 114 ILE A CA 1
ATOM 907 C C . ILE A 1 114 ? -1.383 -5.285 12.521 1.00 96.44 114 ILE A C 1
ATOM 909 O O . ILE A 1 114 ? -0.605 -5.615 11.634 1.00 96.44 114 ILE A O 1
ATOM 913 N N . THR A 1 115 ? -0.953 -5.090 13.772 1.00 95.75 115 THR A N 1
ATOM 914 C CA . THR A 1 115 ? 0.463 -5.234 14.148 1.00 95.75 115 THR A CA 1
ATOM 915 C C . THR A 1 115 ? 0.942 -6.682 14.185 1.00 95.75 115 THR A C 1
ATOM 917 O O . THR A 1 115 ? 2.138 -6.903 14.360 1.00 95.75 115 THR A O 1
ATOM 920 N N . GLN A 1 116 ? 0.028 -7.648 14.054 1.00 94.69 116 GLN A N 1
ATOM 921 C CA . GLN A 1 116 ? 0.343 -9.073 13.949 1.00 94.69 116 GLN A CA 1
ATOM 922 C C . GLN A 1 116 ? 0.527 -9.533 12.497 1.00 94.69 116 GLN A C 1
ATOM 924 O O . GLN A 1 116 ? 1.015 -10.640 12.291 1.00 94.69 116 GLN A O 1
ATOM 929 N N . CYS A 1 117 ? 0.146 -8.716 11.508 1.00 96.31 117 CYS A N 1
ATOM 930 C CA . CYS A 1 117 ? 0.436 -8.989 10.103 1.00 96.31 117 CYS A CA 1
ATOM 931 C C . CYS A 1 117 ? 1.946 -8.903 9.864 1.00 96.31 117 CYS A C 1
ATOM 933 O O . CYS A 1 117 ? 2.591 -7.944 10.306 1.00 96.31 117 CYS A O 1
ATOM 935 N N . ASP A 1 118 ? 2.496 -9.894 9.165 1.00 96.81 118 ASP A N 1
ATOM 936 C CA . ASP A 1 118 ? 3.932 -9.991 8.915 1.00 96.81 118 ASP A CA 1
ATOM 937 C C . ASP A 1 118 ? 4.299 -9.359 7.574 1.00 96.81 118 ASP A C 1
ATOM 939 O O . ASP A 1 118 ? 3.624 -9.574 6.569 1.00 96.81 118 ASP A O 1
ATOM 943 N N . LEU A 1 119 ? 5.377 -8.577 7.570 1.00 98.06 119 LEU A N 1
ATOM 944 C CA . LEU A 1 119 ? 5.943 -7.962 6.375 1.00 98.06 119 LEU A CA 1
ATOM 945 C C . LEU A 1 119 ? 7.416 -8.349 6.286 1.00 98.06 119 LEU A C 1
ATOM 947 O O . LEU A 1 119 ? 8.260 -7.795 6.997 1.00 98.06 119 LEU A O 1
ATOM 951 N N . ASP A 1 120 ? 7.711 -9.279 5.388 1.00 98.12 120 ASP A N 1
ATOM 952 C CA . ASP A 1 120 ? 9.058 -9.755 5.116 1.00 98.12 120 ASP A CA 1
ATOM 953 C C . ASP A 1 120 ? 9.701 -8.920 4.003 1.00 98.12 120 ASP A C 1
ATOM 955 O O . ASP A 1 120 ? 9.235 -8.869 2.860 1.00 98.12 120 ASP A O 1
ATOM 959 N N . LEU A 1 121 ? 10.795 -8.257 4.376 1.00 97.88 121 LEU A N 1
ATOM 960 C CA . LEU A 1 121 ? 11.610 -7.396 3.522 1.00 97.88 121 LEU A CA 1
ATOM 961 C C . LEU A 1 121 ? 13.023 -7.959 3.320 1.00 97.88 121 LEU A C 1
ATOM 963 O O . LEU A 1 121 ? 13.895 -7.234 2.841 1.00 97.88 121 LEU A O 1
ATOM 967 N N . HIS A 1 122 ? 13.285 -9.211 3.718 1.00 97.38 122 HIS A N 1
ATOM 968 C CA . HIS A 1 122 ? 14.628 -9.795 3.671 1.00 97.38 122 HIS A CA 1
ATOM 969 C C . HIS A 1 122 ? 15.240 -9.732 2.266 1.00 97.38 122 HIS A C 1
ATOM 971 O O . HIS A 1 122 ? 16.411 -9.388 2.121 1.00 97.38 122 HIS A O 1
ATOM 977 N N . ASP A 1 123 ? 14.418 -9.985 1.247 1.00 97.19 123 ASP A N 1
ATOM 978 C CA . ASP A 1 123 ? 14.813 -10.013 -0.162 1.00 97.19 123 ASP A CA 1
ATOM 979 C C . ASP A 1 123 ? 14.536 -8.685 -0.900 1.00 97.19 123 ASP A C 1
ATOM 981 O O . ASP A 1 123 ? 14.780 -8.579 -2.104 1.00 97.19 123 ASP A O 1
ATOM 985 N N . TRP A 1 124 ? 14.044 -7.648 -0.210 1.00 96.94 124 TRP A N 1
ATOM 986 C CA . TRP A 1 124 ? 13.584 -6.420 -0.867 1.00 96.94 124 TRP A CA 1
ATOM 987 C C . TRP A 1 124 ? 14.729 -5.657 -1.540 1.00 96.94 124 TRP A C 1
ATOM 989 O O . TRP A 1 124 ? 14.684 -5.380 -2.737 1.00 96.94 124 TRP A O 1
ATOM 999 N N . GLN A 1 125 ? 15.791 -5.355 -0.791 1.00 92.06 125 GLN A N 1
ATOM 1000 C CA . GLN A 1 125 ? 16.885 -4.513 -1.287 1.00 92.06 125 GLN A CA 1
ATOM 1001 C C . GLN A 1 125 ? 17.615 -5.171 -2.470 1.00 92.06 125 GLN A C 1
ATOM 1003 O O . GLN A 1 125 ? 17.755 -4.563 -3.536 1.00 92.06 125 GLN A O 1
ATOM 1008 N N . ASP A 1 126 ? 18.004 -6.438 -2.307 1.00 92.81 126 ASP A N 1
ATOM 1009 C CA . ASP A 1 126 ? 18.867 -7.142 -3.259 1.00 92.81 126 ASP A CA 1
ATOM 1010 C C . ASP A 1 126 ? 18.097 -7.801 -4.412 1.00 92.81 126 ASP A C 1
ATOM 1012 O O . ASP A 1 126 ? 18.579 -7.804 -5.544 1.00 92.81 126 ASP A O 1
ATOM 1016 N N . GLN A 1 127 ? 16.913 -8.362 -4.144 1.00 94.94 127 GLN A N 1
ATOM 1017 C CA . GLN A 1 127 ? 16.149 -9.145 -5.127 1.00 94.94 127 GLN A CA 1
ATOM 1018 C C . GLN A 1 127 ? 14.845 -8.463 -5.551 1.00 94.94 127 GLN A C 1
ATOM 1020 O O . GLN A 1 127 ? 14.218 -8.899 -6.510 1.00 94.94 127 GLN A O 1
ATOM 1025 N N . GLY A 1 128 ? 14.433 -7.387 -4.873 1.00 96.81 128 GLY A N 1
ATOM 1026 C CA . GLY A 1 128 ? 13.202 -6.674 -5.203 1.00 96.81 128 GLY A CA 1
ATOM 1027 C C . GLY A 1 128 ? 11.935 -7.401 -4.787 1.00 96.81 128 GLY A C 1
ATOM 1028 O O . GLY A 1 128 ? 10.895 -7.108 -5.361 1.00 96.81 128 GLY A O 1
ATOM 1029 N N . VAL A 1 129 ? 12.005 -8.317 -3.817 1.00 98.31 129 VAL A N 1
ATOM 1030 C CA . VAL A 1 129 ? 10.849 -9.115 -3.392 1.00 98.31 129 VAL A CA 1
ATOM 1031 C C . VAL A 1 129 ? 10.356 -8.689 -2.014 1.00 98.31 129 VAL A C 1
ATOM 1033 O O . VAL A 1 129 ? 11.138 -8.588 -1.069 1.00 98.31 129 VAL A O 1
ATOM 1036 N N . VAL A 1 130 ? 9.045 -8.480 -1.900 1.00 98.44 130 VAL A N 1
ATOM 1037 C CA . VAL A 1 130 ? 8.333 -8.239 -0.640 1.00 98.44 130 VAL A CA 1
ATOM 1038 C C . VAL A 1 130 ? 7.274 -9.314 -0.448 1.00 98.44 130 VAL A C 1
ATOM 1040 O O . VAL A 1 130 ? 6.564 -9.662 -1.393 1.00 98.44 130 VAL A O 1
ATOM 1043 N N . ARG A 1 131 ? 7.145 -9.825 0.781 1.00 98.56 131 ARG A N 1
ATOM 1044 C CA . ARG A 1 131 ? 6.082 -10.767 1.153 1.00 98.56 131 ARG A CA 1
ATOM 1045 C C . ARG A 1 131 ? 5.285 -10.220 2.318 1.00 98.56 131 ARG A C 1
ATOM 1047 O O . ARG A 1 131 ? 5.858 -9.720 3.282 1.00 98.56 131 ARG A O 1
ATOM 1054 N N . TYR A 1 132 ? 3.972 -10.327 2.226 1.00 98.56 132 TYR A N 1
ATOM 1055 C CA . TYR A 1 132 ? 3.055 -9.770 3.198 1.00 98.56 132 TYR A CA 1
ATOM 1056 C C . TYR A 1 132 ? 1.965 -10.780 3.547 1.00 98.56 132 TYR A C 1
ATOM 1058 O O . TYR A 1 132 ? 1.239 -11.243 2.667 1.00 98.56 132 TYR A O 1
ATOM 1066 N N . ASP A 1 133 ? 1.847 -11.106 4.832 1.00 98.06 133 ASP A N 1
ATOM 1067 C CA . ASP A 1 133 ? 0.731 -11.884 5.364 1.00 98.06 133 ASP A CA 1
ATOM 1068 C C . ASP A 1 133 ? -0.370 -10.902 5.799 1.00 98.06 133 ASP A C 1
ATOM 1070 O O . ASP A 1 133 ? -0.285 -10.252 6.848 1.00 98.06 133 ASP A O 1
ATOM 1074 N N . ALA A 1 134 ? -1.383 -10.769 4.942 1.00 95.94 134 ALA A N 1
ATOM 1075 C CA . ALA A 1 134 ? -2.458 -9.792 5.048 1.00 95.94 134 ALA A CA 1
ATOM 1076 C C . ALA A 1 134 ? -3.437 -10.093 6.187 1.00 95.94 134 ALA A C 1
ATOM 1078 O O . ALA A 1 134 ? -3.548 -11.216 6.689 1.00 95.94 134 ALA A O 1
ATOM 1079 N N . TRP A 1 135 ? -4.199 -9.075 6.584 1.00 93.50 135 TRP A N 1
ATOM 1080 C CA . TRP A 1 135 ? -5.167 -9.146 7.681 1.00 93.50 135 TRP A CA 1
ATOM 1081 C C . TRP A 1 135 ? -6.256 -10.207 7.462 1.00 93.50 135 TRP A C 1
ATOM 1083 O O . TRP A 1 135 ? -6.679 -10.873 8.408 1.00 93.50 135 TRP A O 1
ATOM 1093 N N . ASN A 1 136 ? -6.677 -10.411 6.212 1.00 91.75 136 ASN A N 1
ATOM 1094 C CA . ASN A 1 136 ? -7.651 -11.435 5.818 1.00 91.75 136 ASN A CA 1
ATOM 1095 C C . ASN A 1 136 ? -7.049 -12.858 5.741 1.00 91.75 136 ASN A C 1
ATOM 1097 O O . ASN A 1 136 ? -7.754 -13.805 5.393 1.00 91.75 136 ASN A O 1
ATOM 1101 N N . GLY A 1 137 ? -5.762 -13.027 6.065 1.00 94.50 137 GLY A N 1
ATOM 1102 C CA . GLY A 1 137 ? -5.050 -14.305 6.028 1.00 94.50 137 GLY A CA 1
ATOM 1103 C C . GLY A 1 137 ? -4.513 -14.698 4.650 1.00 94.50 137 GLY A C 1
ATOM 1104 O O . GLY A 1 137 ? -3.969 -15.795 4.520 1.00 94.50 137 GLY A O 1
ATOM 1105 N N . ARG A 1 138 ? -4.654 -13.836 3.636 1.00 96.81 138 ARG A N 1
ATOM 1106 C CA . ARG A 1 138 ? -4.034 -14.026 2.318 1.00 96.81 138 ARG A CA 1
ATOM 1107 C C . ARG A 1 138 ? -2.549 -13.695 2.389 1.00 96.81 138 ARG A C 1
ATOM 1109 O O . ARG A 1 138 ? -2.142 -12.776 3.096 1.00 96.81 138 ARG A O 1
ATOM 1116 N N . ARG A 1 139 ? -1.737 -14.409 1.619 1.00 97.94 139 ARG A N 1
ATOM 1117 C CA . ARG A 1 139 ? -0.312 -14.127 1.458 1.00 97.94 139 ARG A CA 1
ATOM 1118 C C . ARG A 1 139 ? -0.068 -13.472 0.112 1.00 97.94 139 ARG A C 1
ATOM 1120 O O . ARG A 1 139 ? -0.340 -14.065 -0.926 1.00 97.94 139 ARG A O 1
ATOM 1127 N N . LEU A 1 140 ? 0.467 -12.264 0.137 1.00 98.44 140 LEU A N 1
ATOM 1128 C CA . LEU A 1 140 ? 0.851 -11.502 -1.040 1.00 98.44 140 LEU A CA 1
ATOM 1129 C C . LEU A 1 140 ? 2.374 -11.588 -1.195 1.00 98.44 140 LEU A C 1
ATOM 1131 O O . LEU A 1 140 ? 3.107 -11.354 -0.238 1.00 98.44 140 LEU A O 1
ATOM 1135 N N . GLU A 1 141 ? 2.861 -11.903 -2.390 1.00 98.56 141 GLU A N 1
ATOM 1136 C CA . GLU A 1 141 ? 4.280 -11.824 -2.745 1.00 98.56 141 GLU A CA 1
ATOM 1137 C C . GLU A 1 141 ? 4.429 -11.014 -4.029 1.00 98.56 141 GLU A C 1
ATOM 1139 O O . GLU A 1 141 ? 3.762 -11.283 -5.023 1.00 98.56 141 GLU A O 1
ATOM 1144 N N . MET A 1 142 ? 5.276 -9.991 -3.994 1.00 98.06 142 MET A N 1
ATOM 1145 C CA . MET A 1 142 ? 5.469 -9.075 -5.110 1.00 98.06 142 MET A CA 1
ATOM 1146 C C . MET A 1 142 ? 6.958 -8.916 -5.387 1.00 98.06 142 MET A C 1
ATOM 1148 O O . MET A 1 142 ? 7.700 -8.453 -4.517 1.00 98.06 142 MET A O 1
ATOM 1152 N N . ALA A 1 143 ? 7.383 -9.286 -6.594 1.00 97.75 143 ALA A N 1
ATOM 1153 C CA . ALA A 1 143 ? 8.692 -8.947 -7.129 1.00 97.75 143 ALA A CA 1
ATOM 1154 C C . ALA A 1 143 ? 8.584 -7.700 -8.017 1.00 97.75 143 ALA A C 1
ATOM 1156 O O . ALA A 1 143 ? 7.805 -7.674 -8.965 1.00 97.75 143 ALA A O 1
ATOM 1157 N N . TYR A 1 144 ? 9.385 -6.673 -7.738 1.00 95.62 144 TYR A N 1
ATOM 1158 C CA . TYR A 1 144 ? 9.486 -5.498 -8.604 1.00 95.62 144 TYR A CA 1
ATOM 1159 C C . TYR A 1 144 ? 10.094 -5.893 -9.960 1.00 95.62 144 TYR A C 1
ATOM 1161 O O . TYR A 1 144 ? 11.154 -6.518 -9.989 1.00 95.62 144 TYR A O 1
ATOM 1169 N N . ASP A 1 145 ? 9.446 -5.513 -11.066 1.00 94.62 145 ASP A N 1
ATOM 1170 C CA . ASP A 1 145 ? 9.742 -5.985 -12.432 1.00 94.62 145 ASP A CA 1
ATOM 1171 C C . ASP A 1 145 ? 9.649 -7.518 -12.590 1.00 94.62 145 ASP A C 1
ATOM 1173 O O . ASP A 1 145 ? 10.345 -8.116 -13.418 1.00 94.62 145 ASP A O 1
ATOM 1177 N N . GLY A 1 146 ? 8.802 -8.173 -11.793 1.00 93.44 146 GLY A N 1
ATOM 1178 C CA . GLY A 1 146 ? 8.692 -9.627 -11.772 1.00 93.44 146 GLY A CA 1
ATOM 1179 C C . GLY A 1 146 ? 7.295 -10.145 -11.455 1.00 93.44 146 GLY A C 1
ATOM 1180 O O . GLY A 1 146 ? 6.285 -9.483 -11.685 1.00 93.44 146 GLY A O 1
ATOM 1181 N N . ASP A 1 147 ? 7.257 -11.382 -10.964 1.00 94.50 147 ASP A N 1
ATOM 1182 C CA . ASP A 1 147 ? 6.014 -12.092 -10.693 1.00 94.50 147 ASP A CA 1
ATOM 1183 C C . ASP A 1 147 ? 5.303 -11.546 -9.451 1.00 94.50 147 ASP A C 1
ATOM 1185 O O . ASP A 1 147 ? 5.911 -11.189 -8.436 1.00 94.50 147 ASP A O 1
ATOM 1189 N N . HIS A 1 148 ? 3.978 -11.539 -9.533 1.00 96.25 148 HIS A N 1
ATOM 1190 C CA . HIS A 1 148 ? 3.075 -11.188 -8.450 1.00 96.25 148 HIS A CA 1
ATOM 1191 C C . HIS A 1 148 ? 2.269 -12.432 -8.083 1.00 96.25 148 HIS A C 1
ATOM 1193 O O . HIS A 1 148 ? 1.698 -13.074 -8.964 1.00 96.25 148 HIS A O 1
ATOM 1199 N N . LEU A 1 149 ? 2.236 -12.795 -6.804 1.00 97.62 149 LEU A N 1
ATOM 1200 C CA . LEU A 1 149 ? 1.614 -14.023 -6.329 1.00 97.62 149 LEU A CA 1
ATOM 1201 C C . LEU A 1 149 ? 0.649 -13.743 -5.179 1.00 97.62 149 LEU A C 1
ATOM 1203 O O . LEU A 1 149 ? 0.934 -12.952 -4.277 1.00 97.62 149 LEU A O 1
ATOM 1207 N N . VAL A 1 150 ? -0.464 -14.471 -5.178 1.00 97.06 150 VAL A N 1
ATOM 1208 C CA . VAL A 1 150 ? -1.412 -14.531 -4.066 1.00 97.06 150 VAL A CA 1
ATOM 1209 C C . VAL A 1 150 ? -1.554 -15.984 -3.635 1.00 97.06 150 VAL A C 1
ATOM 1211 O O . VAL A 1 150 ? -1.876 -16.846 -4.444 1.00 97.06 150 VAL A O 1
ATOM 1214 N N . ASP A 1 151 ? -1.284 -16.273 -2.364 1.00 97.38 151 ASP A N 1
ATOM 1215 C CA . ASP A 1 151 ? -1.264 -17.628 -1.794 1.00 97.38 151 ASP A CA 1
ATOM 1216 C C . ASP A 1 151 ? -0.364 -18.610 -2.574 1.00 97.38 151 ASP A C 1
ATOM 1218 O O . ASP A 1 151 ? -0.603 -19.817 -2.617 1.00 97.38 151 ASP A O 1
ATOM 1222 N N . GLY A 1 152 ? 0.706 -18.087 -3.182 1.00 96.81 152 GLY A N 1
ATOM 1223 C CA . GLY A 1 152 ? 1.648 -18.852 -4.003 1.00 96.81 152 GLY A CA 1
ATOM 1224 C C . GLY A 1 152 ? 1.185 -19.107 -5.441 1.00 96.81 152 GLY A C 1
ATOM 1225 O O . GLY A 1 152 ? 1.914 -19.744 -6.201 1.00 96.81 152 GLY A O 1
ATOM 1226 N N . GLU A 1 153 ? 0.016 -18.606 -5.834 1.00 96.31 153 GLU A N 1
ATOM 1227 C CA . GLU A 1 153 ? -0.474 -18.649 -7.211 1.00 96.31 153 GLU A CA 1
ATOM 1228 C C . GLU A 1 153 ? -0.141 -17.337 -7.928 1.00 96.31 153 GLU A C 1
ATOM 1230 O O . GLU A 1 153 ? -0.443 -16.254 -7.427 1.00 96.31 153 GLU A O 1
ATOM 1235 N N . GLY A 1 154 ? 0.500 -17.428 -9.095 1.00 94.31 154 GLY A N 1
ATOM 1236 C CA . GLY A 1 154 ? 0.860 -16.260 -9.898 1.00 94.31 154 GLY A CA 1
ATOM 1237 C C . GLY A 1 154 ? -0.362 -15.568 -10.503 1.00 94.31 154 GLY A C 1
ATOM 1238 O O . GLY A 1 154 ? -1.277 -16.228 -10.998 1.00 94.31 154 GLY A O 1
ATOM 1239 N N . ILE A 1 155 ? -0.358 -14.238 -10.487 1.00 88.81 155 ILE A N 1
ATOM 1240 C CA . ILE A 1 155 ? -1.354 -13.410 -11.161 1.00 88.81 155 ILE A CA 1
ATOM 1241 C C . ILE A 1 155 ? -1.092 -13.445 -12.670 1.00 88.81 155 ILE A C 1
ATOM 1243 O O . ILE A 1 155 ? -0.041 -13.013 -13.140 1.00 88.81 155 ILE A O 1
ATOM 1247 N N . ASP A 1 156 ? -2.070 -13.930 -13.434 1.00 85.31 156 ASP A N 1
ATOM 1248 C CA . ASP A 1 156 ? -2.038 -13.885 -14.896 1.00 85.31 156 ASP A CA 1
ATOM 1249 C C . ASP A 1 156 ? -2.577 -12.536 -15.393 1.00 85.31 156 ASP A C 1
ATOM 1251 O O . ASP A 1 156 ? -3.787 -12.326 -15.518 1.00 85.31 156 ASP A O 1
ATOM 1255 N N . TYR A 1 157 ? -1.657 -11.609 -15.658 1.00 80.69 157 TYR A N 1
ATOM 1256 C CA . TYR A 1 157 ? -1.982 -10.292 -16.201 1.00 80.69 157 TYR A CA 1
ATOM 1257 C C . TYR A 1 157 ? -2.470 -10.332 -17.656 1.00 80.69 157 TYR A C 1
ATOM 1259 O O . TYR A 1 157 ? -3.213 -9.437 -18.058 1.00 80.69 157 TYR A O 1
ATOM 1267 N N . ASP A 1 158 ? -2.115 -11.364 -18.429 1.00 79.38 158 ASP A N 1
ATOM 1268 C CA . ASP A 1 158 ? -2.544 -11.508 -19.825 1.00 79.38 158 ASP A CA 1
ATOM 1269 C C . ASP A 1 158 ? -4.009 -11.965 -19.918 1.00 79.38 158 ASP A C 1
ATOM 1271 O O . ASP A 1 158 ? -4.727 -11.607 -20.856 1.00 79.38 158 ASP A O 1
ATOM 1275 N N . ALA A 1 159 ? -4.471 -12.734 -18.928 1.00 78.00 159 ALA A N 1
ATOM 1276 C CA . ALA A 1 159 ? -5.859 -13.177 -18.804 1.00 78.00 159 ALA A CA 1
ATOM 1277 C C . ALA A 1 159 ? -6.737 -12.258 -17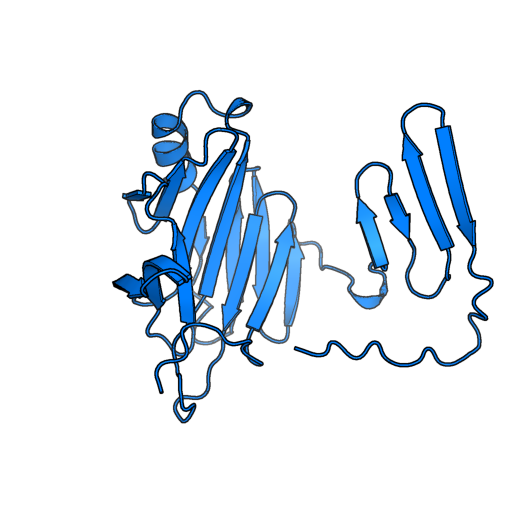.932 1.00 78.00 159 ALA A C 1
ATOM 1279 O O . ALA A 1 159 ? -7.926 -12.544 -17.752 1.00 78.00 159 ALA A O 1
ATOM 1280 N N . TRP A 1 160 ? -6.190 -11.166 -17.388 1.00 77.56 160 TRP A N 1
ATOM 1281 C CA . TRP A 1 160 ? -6.920 -10.315 -16.450 1.00 77.56 160 TRP A CA 1
ATOM 1282 C C . TRP A 1 160 ? -8.072 -9.564 -17.143 1.00 77.56 160 TRP A C 1
ATOM 1284 O O . TRP A 1 160 ? -7.865 -8.932 -18.186 1.00 77.56 160 TRP A O 1
ATOM 1294 N N . PRO A 1 161 ? -9.307 -9.601 -16.603 1.00 81.25 161 PRO A N 1
ATOM 1295 C CA . PRO A 1 161 ? -10.430 -8.893 -17.205 1.00 81.25 161 PRO A CA 1
ATOM 1296 C C . PRO A 1 161 ? -10.244 -7.371 -17.105 1.00 81.25 161 PRO A C 1
ATOM 1298 O O . PRO A 1 161 ? -9.633 -6.860 -16.170 1.00 81.25 161 PRO A O 1
ATOM 1301 N N . LEU A 1 162 ? -10.837 -6.624 -18.040 1.00 80.88 162 LEU A N 1
ATOM 1302 C CA . LEU A 1 162 ? -10.873 -5.159 -17.993 1.00 80.88 162 LEU A CA 1
ATOM 1303 C C . LEU A 1 162 ? -11.630 -4.651 -16.753 1.00 80.88 162 LEU A C 1
ATOM 1305 O O . LEU A 1 162 ? -11.225 -3.668 -16.139 1.00 80.88 162 LEU A O 1
ATOM 1309 N N . TYR A 1 163 ? -12.714 -5.339 -16.383 1.00 78.88 163 TYR A N 1
ATOM 1310 C CA . TYR A 1 163 ? -13.427 -5.156 -15.120 1.00 78.88 163 TYR A CA 1
ATOM 1311 C C . TYR A 1 163 ? -13.779 -6.527 -14.540 1.00 78.88 163 TYR A C 1
ATOM 1313 O O . TYR A 1 163 ? -14.340 -7.368 -15.241 1.00 78.88 163 TYR A O 1
ATOM 1321 N N . GLY A 1 164 ? -13.487 -6.745 -13.260 1.00 75.88 164 GLY A N 1
ATOM 1322 C CA . GLY A 1 164 ? -13.877 -7.953 -12.536 1.00 75.88 164 GLY A CA 1
ATOM 1323 C C . GLY A 1 164 ? -14.218 -7.607 -11.095 1.00 75.88 164 GLY A C 1
ATOM 1324 O O . GLY A 1 164 ? -13.334 -7.253 -10.319 1.00 75.88 164 GLY A O 1
ATOM 1325 N N . GLY A 1 165 ? -15.501 -7.664 -10.746 1.00 79.06 165 GLY A N 1
ATOM 1326 C CA . GLY A 1 165 ? -15.981 -7.361 -9.401 1.00 79.06 165 GLY A CA 1
ATOM 1327 C C . GLY A 1 165 ? -17.386 -7.913 -9.153 1.00 79.06 165 GLY A C 1
ATOM 1328 O O . GLY A 1 165 ? -18.017 -8.441 -10.070 1.00 79.06 165 GLY A O 1
ATOM 1329 N N . PRO A 1 166 ? -17.909 -7.809 -7.921 1.00 80.00 166 PRO A N 1
ATOM 1330 C CA . PRO A 1 166 ? -19.255 -8.277 -7.610 1.00 80.00 166 PRO A CA 1
ATOM 1331 C C . PRO A 1 166 ? -20.295 -7.627 -8.529 1.00 80.00 166 PRO A C 1
ATOM 1333 O O . PRO A 1 166 ? -20.467 -6.409 -8.522 1.00 80.00 166 PRO A O 1
ATOM 1336 N N . GLY A 1 167 ? -20.976 -8.443 -9.335 1.00 86.06 167 GLY A N 1
ATOM 1337 C CA . GLY A 1 167 ? -21.995 -7.971 -10.270 1.00 86.06 167 GLY A CA 1
ATOM 1338 C C . GLY A 1 167 ? -21.462 -7.183 -11.470 1.00 86.06 167 GLY A C 1
ATOM 1339 O O . GLY A 1 167 ? -22.257 -6.535 -12.145 1.00 86.06 167 GLY A O 1
ATOM 1340 N N . ILE A 1 168 ? -20.155 -7.213 -11.758 1.00 90.50 168 ILE A N 1
ATOM 1341 C CA . ILE A 1 168 ? -19.586 -6.630 -12.979 1.00 90.50 168 ILE A CA 1
ATOM 1342 C C . ILE A 1 168 ? -18.505 -7.527 -13.582 1.00 90.50 168 ILE A C 1
ATOM 1344 O O . ILE A 1 168 ? -17.561 -7.943 -12.912 1.00 90.50 168 ILE A O 1
ATOM 1348 N N . GLU A 1 169 ? -18.614 -7.774 -14.881 1.00 91.44 169 GLU A N 1
ATOM 1349 C CA . GLU A 1 169 ? -17.627 -8.528 -15.646 1.00 91.44 169 GLU A CA 1
ATOM 1350 C C . GLU A 1 169 ? -17.408 -7.862 -17.005 1.00 91.44 169 GLU A C 1
ATOM 1352 O O . GLU A 1 169 ? -18.356 -7.570 -17.734 1.00 91.44 169 GLU A O 1
ATOM 1357 N N . ALA A 1 170 ? -16.153 -7.632 -17.367 1.00 89.81 170 ALA A N 1
ATOM 1358 C CA . ALA A 1 170 ? -15.768 -7.206 -18.702 1.00 89.81 170 ALA A CA 1
ATOM 1359 C C . ALA A 1 170 ? -14.464 -7.899 -19.096 1.00 89.81 170 ALA A C 1
ATOM 1361 O O . ALA A 1 170 ? -13.389 -7.466 -18.675 1.00 89.81 170 ALA A O 1
ATOM 1362 N N . PRO A 1 171 ? -14.521 -8.970 -19.898 1.00 86.19 171 PRO A N 1
ATOM 1363 C CA . PRO A 1 171 ? -13.317 -9.633 -20.369 1.00 86.19 171 PRO A CA 1
ATOM 1364 C C . PRO A 1 171 ? -12.498 -8.705 -21.277 1.00 86.19 171 PRO A C 1
ATOM 1366 O O . PRO A 1 171 ? -13.048 -7.927 -22.067 1.00 86.19 171 PRO A O 1
ATOM 1369 N N . LEU A 1 172 ? -11.171 -8.797 -21.184 1.00 84.75 172 LEU A N 1
ATOM 1370 C CA . LEU A 1 172 ? -10.272 -7.969 -21.981 1.00 84.75 172 LEU A CA 1
ATOM 1371 C C . LEU A 1 172 ? -10.466 -8.230 -23.485 1.00 84.75 172 LEU A C 1
ATOM 1373 O O . LEU A 1 172 ? -10.603 -9.368 -23.929 1.00 84.75 172 LEU A O 1
ATOM 1377 N N . GLY A 1 173 ? -10.508 -7.157 -24.277 1.00 81.62 173 GLY A N 1
ATOM 1378 C CA . GLY A 1 173 ? -10.581 -7.228 -25.741 1.00 81.62 173 GLY A CA 1
ATOM 1379 C C . GLY A 1 173 ? -11.912 -7.693 -26.334 1.00 81.62 173 GLY A C 1
ATOM 1380 O O . GLY A 1 173 ? -12.040 -7.726 -27.553 1.00 81.62 173 GLY A O 1
ATOM 1381 N N . LYS A 1 174 ? -12.918 -8.007 -25.508 1.00 84.88 174 LYS A N 1
ATOM 1382 C CA . LYS A 1 174 ? -14.233 -8.459 -25.989 1.00 84.88 174 LYS A CA 1
ATOM 1383 C C . LYS A 1 174 ? -15.190 -7.332 -26.349 1.00 84.88 174 LYS A C 1
ATOM 1385 O O . LYS A 1 174 ? -16.134 -7.559 -27.092 1.00 84.88 174 LYS A O 1
ATOM 1390 N N . GLY A 1 175 ? -14.981 -6.128 -25.812 1.00 86.62 175 GLY A N 1
ATOM 1391 C CA . GLY A 1 175 ? -15.933 -5.030 -26.000 1.00 86.62 175 GLY A CA 1
ATOM 1392 C C . GLY A 1 175 ? -17.310 -5.320 -25.403 1.00 86.62 175 GLY A C 1
ATOM 1393 O O . GLY A 1 175 ? -18.295 -4.755 -25.862 1.00 86.62 175 GLY A O 1
ATOM 1394 N N . VAL A 1 176 ? -17.381 -6.197 -24.400 1.00 90.38 176 VAL A N 1
ATOM 1395 C CA . VAL A 1 176 ? -18.615 -6.549 -23.698 1.00 90.38 176 VAL A CA 1
ATOM 1396 C C . VAL A 1 176 ? -18.446 -6.227 -22.222 1.00 90.38 176 VAL A C 1
ATOM 1398 O O . VAL A 1 176 ? -17.430 -6.577 -21.623 1.00 90.38 176 VAL A O 1
ATOM 1401 N N . VAL A 1 177 ? -19.450 -5.575 -21.639 1.00 92.38 177 VAL A N 1
ATOM 1402 C CA . VAL A 1 177 ? -19.545 -5.329 -20.198 1.00 92.38 177 VAL A CA 1
ATOM 1403 C C . VAL A 1 177 ? -20.879 -5.866 -19.703 1.00 92.38 177 VAL A C 1
ATOM 1405 O O . VAL A 1 177 ? -21.939 -5.496 -20.212 1.00 92.38 177 VAL A O 1
ATOM 1408 N N . ARG A 1 178 ? -20.830 -6.738 -18.703 1.00 93.62 178 ARG A N 1
ATOM 1409 C CA . ARG A 1 178 ? -21.985 -7.346 -18.050 1.00 93.62 178 ARG A CA 1
ATOM 1410 C C . ARG A 1 178 ? -22.133 -6.776 -16.647 1.00 93.62 178 ARG A C 1
ATOM 1412 O O . ARG A 1 178 ? -21.166 -6.744 -15.895 1.00 93.62 178 ARG A O 1
ATOM 1419 N N . PHE A 1 179 ? -23.350 -6.373 -16.307 1.00 93.56 179 PHE A N 1
ATOM 1420 C CA . PHE A 1 179 ? -23.751 -5.956 -14.968 1.00 93.56 179 PHE A CA 1
ATOM 1421 C C . PHE A 1 179 ? -24.838 -6.892 -14.447 1.00 93.56 179 PHE A C 1
ATOM 1423 O O . PHE A 1 179 ? -25.789 -7.190 -15.173 1.00 93.56 179 PHE A O 1
ATOM 1430 N N . GLU A 1 180 ? -24.726 -7.317 -13.194 1.00 94.56 180 GLU A N 1
ATOM 1431 C CA . GLU A 1 180 ? -25.700 -8.162 -12.507 1.00 94.56 180 GLU A CA 1
ATOM 1432 C C . GLU A 1 180 ? -26.074 -7.568 -11.151 1.00 94.56 180 GLU A C 1
ATOM 1434 O O . GLU A 1 180 ? -25.211 -7.190 -10.357 1.00 94.56 180 GLU A O 1
ATOM 1439 N N . GLN A 1 181 ? -27.374 -7.517 -10.868 1.00 91.62 181 GLN A N 1
ATOM 1440 C CA . GLN A 1 181 ? -27.895 -7.114 -9.568 1.00 91.62 181 GLN A CA 1
ATOM 1441 C C . GLN A 1 181 ? -29.136 -7.943 -9.227 1.00 91.62 181 GLN A C 1
ATOM 1443 O O . GLN A 1 181 ? -30.222 -7.703 -9.746 1.00 91.62 181 GLN A O 1
ATOM 1448 N N . GLY A 1 182 ? -28.988 -8.915 -8.323 1.00 90.31 182 GLY A N 1
ATOM 1449 C CA . GLY A 1 182 ? -30.074 -9.844 -8.004 1.00 90.31 182 GLY A CA 1
ATOM 1450 C C . GLY A 1 182 ? -30.475 -10.655 -9.237 1.00 90.31 182 GLY A C 1
ATOM 1451 O O . GLY A 1 182 ? -29.639 -11.350 -9.804 1.00 90.31 182 GLY A O 1
ATOM 1452 N N . ASP A 1 183 ? -31.737 -10.544 -9.649 1.00 92.69 183 ASP A N 1
ATOM 1453 C CA . ASP A 1 183 ? -32.258 -11.221 -10.844 1.00 92.69 183 ASP A CA 1
ATOM 1454 C C . ASP A 1 183 ? -32.104 -10.380 -12.130 1.00 92.69 183 ASP A C 1
ATOM 1456 O O . ASP A 1 183 ? -32.398 -10.864 -13.226 1.00 92.69 183 ASP A O 1
ATOM 1460 N N . ASP A 1 184 ? -31.653 -9.125 -12.019 1.00 94.56 184 ASP A N 1
ATOM 1461 C CA . ASP A 1 184 ? -31.494 -8.220 -13.155 1.00 94.56 184 ASP A CA 1
ATOM 1462 C C . ASP A 1 184 ? -30.107 -8.368 -13.792 1.00 94.56 184 ASP A C 1
ATOM 1464 O O . ASP A 1 184 ? -29.079 -8.447 -13.115 1.00 94.56 184 ASP A O 1
ATOM 1468 N N . THR A 1 185 ? -30.063 -8.376 -15.125 1.00 95.69 185 THR A N 1
ATOM 1469 C CA . THR A 1 185 ? -28.819 -8.426 -15.904 1.00 95.69 185 THR A CA 1
ATOM 1470 C C . THR A 1 185 ? -28.873 -7.426 -17.051 1.00 95.69 185 THR A C 1
ATOM 1472 O O . THR A 1 185 ? -29.837 -7.397 -17.818 1.00 95.69 185 THR A O 1
ATOM 1475 N N . VAL A 1 186 ? -27.809 -6.638 -17.206 1.00 96.00 186 VAL A N 1
ATOM 1476 C CA . VAL A 1 186 ? -27.605 -5.739 -18.348 1.00 96.00 186 VAL A CA 1
ATOM 1477 C C . VAL A 1 186 ? -26.298 -6.110 -19.033 1.00 96.00 186 VAL A C 1
ATOM 1479 O O . VAL A 1 186 ? -25.257 -6.190 -18.389 1.00 96.00 186 VAL A O 1
ATOM 1482 N N . VAL A 1 187 ? -26.347 -6.315 -20.349 1.00 96.00 187 VAL A N 1
ATOM 1483 C CA . VAL A 1 187 ? -25.163 -6.561 -21.179 1.00 96.00 187 VA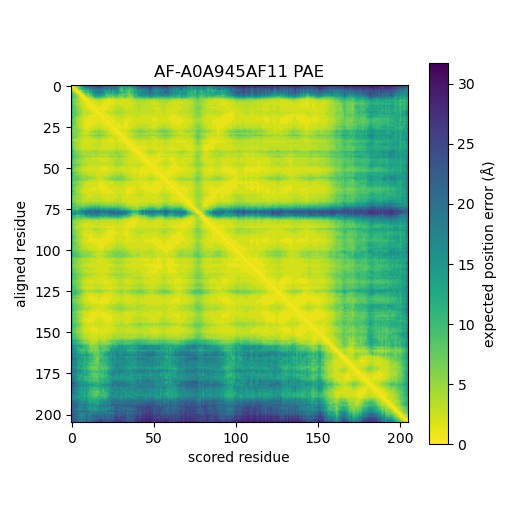L A CA 1
ATOM 1484 C C . VAL A 1 187 ? -25.030 -5.416 -22.172 1.00 96.00 187 VAL A C 1
ATOM 1486 O O . VAL A 1 187 ? -25.941 -5.167 -22.961 1.00 96.00 187 VAL A O 1
ATOM 1489 N N . LEU A 1 188 ? -23.904 -4.712 -22.111 1.00 94.31 188 LEU A N 1
ATOM 1490 C CA . LEU A 1 188 ? -23.495 -3.727 -23.103 1.00 94.31 188 LEU A CA 1
ATOM 1491 C C . LEU A 1 188 ? -22.506 -4.398 -24.050 1.00 94.31 188 LEU A C 1
ATOM 1493 O O . LEU A 1 188 ? -21.445 -4.834 -23.610 1.00 94.31 188 LEU A O 1
ATOM 1497 N N . ASP A 1 189 ? -22.857 -4.475 -25.329 1.00 93.31 189 ASP A N 1
ATOM 1498 C CA . ASP A 1 189 ? -21.986 -4.967 -26.394 1.00 93.31 189 ASP A CA 1
ATOM 1499 C C . ASP A 1 189 ? -21.635 -3.793 -27.313 1.00 93.31 189 ASP A C 1
ATOM 1501 O O . ASP A 1 189 ? -22.520 -3.125 -27.856 1.00 93.31 189 ASP A O 1
ATOM 1505 N N . PHE A 1 190 ? -20.342 -3.500 -27.422 1.00 90.12 190 PHE A N 1
ATOM 1506 C CA . PHE A 1 190 ? -19.806 -2.414 -28.237 1.00 90.12 190 PHE A CA 1
ATOM 1507 C C . PHE A 1 190 ? -19.385 -2.879 -29.640 1.00 90.12 190 PHE A C 1
ATOM 1509 O O . PHE A 1 190 ? -18.792 -2.090 -30.377 1.00 90.12 190 PHE A O 1
ATOM 1516 N N . GLU A 1 191 ? -19.679 -4.132 -30.007 1.00 89.69 191 GLU A N 1
ATOM 1517 C CA . GLU A 1 191 ? -19.415 -4.722 -31.324 1.00 89.69 191 GLU A CA 1
ATOM 1518 C C . GLU A 1 191 ? -17.935 -4.608 -31.737 1.00 89.69 191 GLU A C 1
ATOM 1520 O O . GLU A 1 191 ? -17.594 -4.311 -32.888 1.00 89.69 191 GLU A O 1
ATOM 1525 N N . VAL A 1 192 ? -17.028 -4.810 -30.774 1.00 86.38 192 VAL A N 1
ATOM 1526 C CA . VAL A 1 192 ? -15.583 -4.751 -31.023 1.00 86.38 192 VAL A CA 1
ATOM 1527 C C . VAL A 1 192 ? -15.164 -5.919 -31.916 1.00 86.38 192 VAL A C 1
ATOM 1529 O O . VAL A 1 192 ? -15.459 -7.080 -31.650 1.00 86.38 192 VAL A O 1
ATOM 1532 N N . ASP A 1 193 ? -14.433 -5.607 -32.986 1.00 85.12 193 ASP A N 1
ATOM 1533 C CA . ASP A 1 193 ? -13.801 -6.612 -33.839 1.00 85.12 193 ASP A CA 1
ATOM 1534 C C . ASP A 1 193 ? -12.533 -7.135 -33.156 1.00 85.12 193 ASP A C 1
ATOM 1536 O O . ASP A 1 193 ? -11.490 -6.481 -33.194 1.00 85.12 193 ASP A O 1
ATOM 1540 N N . GLU A 1 194 ? -12.623 -8.322 -32.554 1.00 80.88 194 GLU A N 1
ATOM 1541 C CA . GLU A 1 194 ? -11.514 -8.981 -31.847 1.00 80.88 194 GLU A CA 1
ATOM 1542 C C . GLU A 1 194 ? -10.274 -9.220 -32.731 1.00 80.88 194 GLU A C 1
ATOM 1544 O O . GLU A 1 194 ? -9.180 -9.446 -32.218 1.00 80.88 194 GLU A O 1
ATOM 1549 N N . ASN A 1 195 ? -10.419 -9.173 -34.062 1.00 82.62 195 ASN A N 1
ATOM 1550 C CA . ASN A 1 195 ? -9.313 -9.380 -35.000 1.00 82.62 195 ASN A CA 1
ATOM 1551 C C . ASN A 1 195 ? -8.585 -8.082 -35.368 1.00 82.62 195 ASN A C 1
ATOM 1553 O O . ASN A 1 195 ? -7.589 -8.124 -36.097 1.00 82.62 195 ASN A O 1
ATOM 1557 N N . LYS A 1 196 ? -9.082 -6.923 -34.924 1.00 80.12 196 LYS A N 1
ATOM 1558 C CA . LYS A 1 196 ? -8.394 -5.647 -35.112 1.00 80.12 196 LYS A CA 1
ATOM 1559 C C . LYS A 1 196 ? -7.462 -5.374 -33.949 1.00 80.12 196 LYS A C 1
ATOM 1561 O O . LYS A 1 196 ? -7.818 -5.537 -32.788 1.00 80.12 196 LYS A O 1
ATOM 1566 N N . GLU A 1 197 ? -6.279 -4.879 -34.291 1.00 77.69 197 GLU A N 1
ATOM 1567 C CA . GLU A 1 197 ? -5.340 -4.346 -33.314 1.00 77.69 197 GLU A CA 1
ATOM 1568 C C . GLU A 1 197 ? -6.033 -3.240 -32.508 1.00 77.69 197 GLU A C 1
ATOM 1570 O O . GLU A 1 197 ? -6.485 -2.230 -33.061 1.00 77.69 197 GLU A O 1
ATOM 1575 N N . MET A 1 198 ? -6.172 -3.465 -31.202 1.00 69.44 198 MET A N 1
ATOM 1576 C CA . MET A 1 198 ? -6.743 -2.471 -30.307 1.00 69.44 198 MET A CA 1
ATOM 1577 C C . MET A 1 198 ? -5.798 -1.278 -30.229 1.00 69.44 198 MET A C 1
ATOM 1579 O O . MET A 1 198 ? -4.586 -1.436 -30.085 1.00 69.44 198 MET A O 1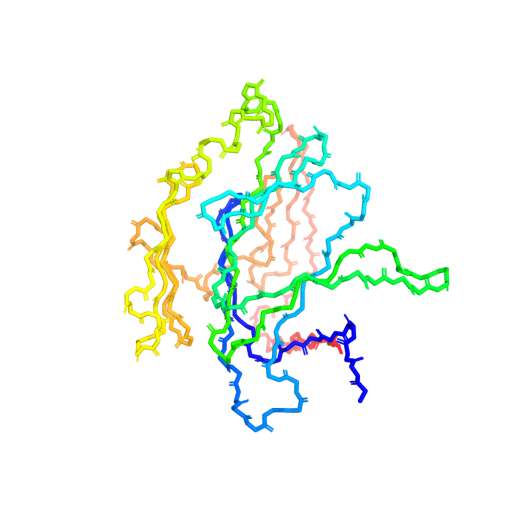
ATOM 1583 N N . ILE A 1 199 ? -6.354 -0.068 -30.304 1.00 68.94 199 ILE A N 1
ATOM 1584 C CA . ILE A 1 199 ? -5.562 1.138 -30.073 1.00 68.94 199 ILE A CA 1
ATOM 1585 C C . ILE A 1 199 ? -5.037 1.046 -28.636 1.00 68.94 199 ILE A C 1
ATOM 1587 O O . ILE A 1 199 ? -5.855 0.910 -27.722 1.00 68.94 199 ILE A O 1
ATOM 1591 N N . PRO A 1 200 ? -3.712 1.114 -28.411 1.00 57.16 200 PRO A N 1
ATOM 1592 C CA . PRO A 1 200 ? -3.165 1.013 -27.070 1.00 57.16 200 PRO A CA 1
ATOM 1593 C C . PRO A 1 200 ? -3.788 2.096 -26.193 1.00 57.16 200 PRO A C 1
ATOM 1595 O O . PRO A 1 200 ? -3.829 3.275 -26.568 1.00 57.16 200 PRO A O 1
ATOM 1598 N N . MET A 1 201 ? -4.299 1.678 -25.035 1.00 49.81 201 MET A N 1
ATOM 1599 C CA . MET A 1 201 ? -4.882 2.579 -24.054 1.00 49.81 201 MET A CA 1
ATOM 1600 C C . MET A 1 201 ? -3.785 3.546 -23.605 1.00 49.81 201 MET A C 1
ATOM 1602 O O . MET A 1 201 ? -2.822 3.161 -22.948 1.00 49.81 201 MET A O 1
ATOM 1606 N N . ARG A 1 202 ? -3.884 4.812 -24.017 1.00 36.25 202 ARG A N 1
ATOM 1607 C CA . ARG A 1 202 ? -2.989 5.856 -23.521 1.00 36.25 202 ARG A CA 1
ATOM 1608 C C . ARG A 1 202 ? -3.523 6.311 -22.175 1.00 36.25 202 ARG A C 1
ATOM 1610 O O . ARG A 1 202 ? -4.469 7.093 -22.132 1.00 36.25 202 ARG A O 1
ATOM 1617 N N . VAL A 1 203 ? -2.911 5.838 -21.096 1.00 32.06 203 VAL A N 1
ATOM 1618 C CA . VAL A 1 203 ? -3.056 6.491 -19.795 1.00 32.06 203 VAL A CA 1
ATOM 1619 C C . VAL A 1 203 ? -2.348 7.839 -19.913 1.00 32.06 203 VAL A C 1
ATOM 1621 O O . VAL A 1 203 ? -1.128 7.905 -20.046 1.00 32.06 203 VAL A O 1
ATOM 1624 N N . ILE A 1 204 ? -3.127 8.917 -19.982 1.00 28.56 204 ILE A N 1
ATOM 1625 C CA . ILE A 1 204 ? -2.599 10.274 -19.848 1.00 28.56 204 ILE A CA 1
ATOM 1626 C C . ILE A 1 204 ? -2.568 10.545 -18.345 1.00 28.56 204 ILE A C 1
ATOM 1628 O O . ILE A 1 204 ? -3.615 10.813 -17.757 1.00 28.56 204 ILE A O 1
ATOM 1632 N N . GLY A 1 205 ? -1.389 10.379 -17.745 1.00 30.06 205 GLY A N 1
ATOM 1633 C CA . GLY A 1 205 ? -1.078 10.898 -16.411 1.00 30.06 205 GLY A CA 1
ATOM 1634 C C . GLY A 1 205 ? -0.800 12.395 -16.434 1.00 30.06 205 GLY A C 1
ATOM 1635 O O . GLY A 1 205 ? -0.415 12.911 -17.511 1.00 30.06 205 GLY A O 1
#

Secondary structure (DSSP, 8-state):
---SS---TTEEEEEETTEEEEEE---TTSS--SEEEEEETTSEEEEETTEEEEE-SSEEEEEEEES-EEEEEEEETTTEEEEEEEE--TT-EEEEEEEEGGGSS-HHHHHHHHTTS-EE-TTHHHH-EEEEE-TTS-EEEEETTS-EEETTEEP-SSS--SEEETTEEE-TTS-EEEEEETTEEEEEE----TTSPPPP-----

Nearest PDB structures (foldseek):
  3m4w-assembly2_D  TM=4.591E-01  e=3.358E+00  Escherichia coli K-12
  7eea-assembly1_A  TM=2.946E-01  e=3.542E+00  unidentified
  8jc6-assembly1_A  TM=1.902E-01  e=1.503E+00  Monkeypox virus
  5hjr-assembly2_C  TM=3.059E-01  e=9.295E+00  Mus musculus
  5hjr-assembly1_A  TM=3.074E-01  e=8.350E+00  Mus musculus

Sequence (205 aa):
PDRLSGASPFEQMMQCENAMIILYRIPEDDTAPYVNLYLPQSVRWVEKNGWIVGDMNDFYLGLRPIGAYRWESIKEDNHVDGWLLRIEDVNAGLVVEAVEANSVASFDAFCEAITQCDLDLHDWQDQGVVRYDAWNGRRLEMAYDGDHLVDGEGIDYDAWPLYGGPGIEAPLGKGVVRFEQGDDTVVLDFEVDENKEMIPMRVIG

Mean predicted aligned error: 7.69 Å

Foldseek 3Di:
DPDPDDDDPQWDKDDDDQKIKIKGQADPPDPQLKDKDWDAPVWDWDADLQWIWTCPPQKIKTKHKDADWDWDADDDVPPDGGIIIIHNHNGIMMMMGIGGCVVAPHSVRVVVQQSPKDWDCPCCPPFNWIWTQGSVRWIWIDRRVDFTDINNHTDDPVFDAPDDDDQWGHTPLQQWIWGDDPPDIDIDHPPGDSPDDDDPDDPDD

Solvent-accessible surface area (backbone atoms only — not comparable to full-atom values): 12066 Å² total; per-residue (Å²): 129,90,72,90,72,81,87,65,96,43,64,48,74,52,75,58,94,51,33,34,46,36,41,34,66,42,55,90,83,45,96,67,48,51,48,79,44,82,43,60,62,92,42,59,73,45,79,51,99,70,33,41,34,33,55,67,79,66,29,34,39,40,35,34,66,38,56,57,66,49,82,40,82,43,78,44,93,96,77,45,68,29,35,36,40,38,27,68,26,40,68,22,33,37,37,40,36,54,44,54,41,87,82,44,96,40,72,69,56,43,63,56,54,61,66,70,43,49,74,48,56,88,43,30,86,86,68,33,31,40,38,34,41,40,91,89,70,49,36,42,36,43,30,67,99,58,66,41,27,52,75,84,44,71,67,59,74,90,76,46,47,74,38,79,54,95,45,35,44,16,55,60,76,53,45,38,41,38,39,45,58,92,95,46,73,48,75,48,73,69,80,50,62,72,88,51,86,72,80,78,84,76,82,83,127

pLDDT: mean 89.56, std 12.97, range [28.56, 98.56]

Radius of gyration: 19.62 Å; Cα contacts (8 Å, |Δi|>4): 376; chains: 1; bounding box: 52×47×54 Å